Protein AF-A0ABC9YDR6-F1 (afdb_monomer)

Organism: Grus japonensis (NCBI:txid30415)

InterPro domains:
  IPR018808 Muniscin, C-terminal [PF10291] (122-212)
  IPR028565 Mu homology domain [PS51072] (14-223)

Sequence (223 aa):
MFADDAKLGGVADMPEGHAAIQRDLNRLEKWADRNLMKFNKGKCEVPHLGRNNPRHQYMLGATQLESSFAEKALGVLVDTKLNMRQQCALATKKANGILGCIRQSIASRSREVILPLYSALVSSNGIQSTPLNLAIYWKCNAGTTDVRVDYKYNPKSMNVPSILSNVQIVVPVDGGVTNMQSLPPAKWNADQMKAYWKISSISEKSENGGELNSYVLFSCTEK

Secondary structure (DSSP, 8-state):
--SS--------SSHHHHHHHHHHHHHHHHHHHHTT----GGG-EEE--STT------EETTEEPEEESEEEETTEEEETT--THHHHHHHHHHHHHHHHHHHHH-S---HHHHHHHHHHHHSS-GGGG-SEEEEEEEEE-SSEEEEEEEEEE-GGGSSS---EEEEEEEEE--S-EEEEEEESPPEEETTTTEEEEEEEEESTTSTTTTEEEEEEEEEE---

pLDDT: mean 82.72, std 9.14, range [39.56, 96.31]

Solvent-accessible surface area (backbone atoms only — not comparable to full-atom values): 13208 Å² total; per-residue (Å²): 132,73,94,83,76,89,84,86,86,76,70,49,80,46,74,67,32,44,53,48,53,47,51,51,48,51,50,49,51,56,48,31,55,77,69,77,43,79,83,64,62,94,76,45,63,44,69,52,62,49,92,77,52,76,69,78,84,48,56,63,83,95,41,74,46,48,80,36,67,58,48,76,53,98,88,43,57,46,34,25,75,69,53,64,64,63,42,48,52,53,52,50,52,52,45,52,51,52,52,50,49,50,61,73,75,40,90,77,83,49,68,85,60,50,50,60,51,50,52,54,54,62,75,33,73,52,73,60,44,31,56,63,37,77,50,78,46,79,48,80,54,82,46,35,38,39,41,34,47,35,39,34,56,30,55,84,38,39,99,67,68,70,72,47,60,71,44,70,52,75,48,78,55,79,60,61,67,78,47,78,48,47,42,70,80,54,48,77,39,78,95,75,34,30,38,36,39,81,41,70,67,41,31,74,83,35,98,60,54,23,46,48,81,31,45,33,43,33,35,29,51,69,128

Radius of gyration: 26.09 Å; Cα contacts (8 Å, |Δi|>4): 308; chains: 1; bounding box: 61×39×68 Å

Nearest PDB structures (foldseek):
  5aws-assembly2_B  TM=9.665E-01  e=4.110E-12  Homo sapiens
  5awu-assembly1_A  TM=8.577E-01  e=4.020E-13  Homo sapiens
  6a9y-assembly1_A  TM=9.760E-01  e=2.016E-11  Homo sapiens
  5jp2-assembly1_A  TM=7.096E-01  e=3.514E-08  Danio rerio
  5jp2-assembly2_B  TM=7.156E-01  e=4.221E-08  Danio rerio

Structure (mmCIF, N/CA/C/O backbone):
data_AF-A0ABC9YDR6-F1
#
_entry.id   AF-A0ABC9YDR6-F1
#
loop_
_atom_site.group_PDB
_atom_site.id
_atom_site.type_symbol
_atom_site.label_atom_id
_atom_site.label_alt_id
_atom_site.label_comp_id
_atom_site.label_asym_id
_atom_site.label_entity_id
_atom_site.label_seq_id
_atom_site.pdbx_PDB_ins_code
_atom_site.Cartn_x
_atom_site.Cartn_y
_atom_site.Cartn_z
_atom_site.occupancy
_atom_site.B_iso_or_equiv
_atom_site.auth_seq_id
_atom_site.auth_comp_id
_atom_site.auth_asym_id
_atom_site.auth_atom_id
_atom_site.pdbx_PDB_model_num
ATOM 1 N N . MET A 1 1 ? 21.175 9.167 -8.002 1.00 40.59 1 MET A N 1
ATOM 2 C CA . MET A 1 1 ? 20.367 8.044 -8.517 1.00 40.59 1 MET A CA 1
ATOM 3 C C . MET A 1 1 ? 20.271 7.043 -7.383 1.00 40.59 1 MET A C 1
ATOM 5 O O . MET A 1 1 ? 21.312 6.559 -6.957 1.00 40.59 1 MET A O 1
ATOM 9 N N . PHE A 1 2 ? 19.088 6.866 -6.792 1.00 39.56 2 PHE A N 1
ATOM 10 C CA . PHE A 1 2 ? 18.883 5.812 -5.793 1.00 39.56 2 PHE A CA 1
ATOM 11 C C . PHE A 1 2 ? 18.928 4.451 -6.506 1.00 39.56 2 PHE A C 1
ATOM 13 O O . PHE A 1 2 ? 18.664 4.375 -7.705 1.00 39.56 2 PHE A O 1
ATOM 20 N N . ALA A 1 3 ? 19.397 3.420 -5.807 1.00 47.47 3 ALA A N 1
ATOM 21 C CA . ALA A 1 3 ? 19.833 2.154 -6.399 1.00 47.47 3 ALA A CA 1
ATOM 22 C C . ALA A 1 3 ? 18.688 1.209 -6.821 1.00 47.47 3 ALA A C 1
ATOM 24 O O . ALA A 1 3 ? 18.960 0.090 -7.249 1.00 47.47 3 ALA A O 1
ATOM 25 N N . ASP A 1 4 ? 17.433 1.624 -6.676 1.00 58.44 4 ASP A N 1
ATOM 26 C CA . ASP A 1 4 ? 16.251 0.780 -6.830 1.00 58.44 4 ASP A CA 1
ATOM 27 C C . ASP A 1 4 ? 15.592 0.866 -8.217 1.00 58.44 4 ASP A C 1
ATOM 29 O O . ASP A 1 4 ? 15.296 -0.188 -8.774 1.00 58.44 4 ASP A O 1
ATOM 33 N N . ASP A 1 5 ? 15.462 2.052 -8.828 1.00 66.75 5 ASP A N 1
ATOM 34 C CA . ASP A 1 5 ? 14.711 2.213 -10.090 1.00 66.75 5 ASP A CA 1
ATOM 35 C C . ASP A 1 5 ? 15.497 2.969 -11.185 1.00 66.75 5 ASP A C 1
ATOM 37 O O . ASP A 1 5 ? 15.329 4.175 -11.396 1.00 66.75 5 ASP A O 1
ATOM 41 N N . ALA A 1 6 ? 16.348 2.261 -11.937 1.00 77.50 6 ALA A N 1
ATOM 42 C CA . ALA A 1 6 ? 16.981 2.811 -13.141 1.00 77.50 6 ALA A CA 1
ATOM 43 C C . ALA A 1 6 ? 16.022 2.733 -14.341 1.00 77.50 6 ALA A C 1
ATOM 45 O O . ALA A 1 6 ? 15.579 1.647 -14.713 1.00 77.50 6 ALA A O 1
ATOM 46 N N . LYS A 1 7 ? 15.731 3.875 -14.978 1.00 85.06 7 LYS A N 1
ATOM 47 C CA . LYS A 1 7 ? 14.864 3.952 -16.164 1.00 85.06 7 LYS A CA 1
ATOM 48 C C . LYS A 1 7 ? 15.629 4.468 -17.370 1.00 85.06 7 LYS A C 1
ATOM 50 O O . LYS A 1 7 ? 16.306 5.490 -17.288 1.00 85.06 7 LYS A O 1
ATOM 55 N N . LEU A 1 8 ? 15.471 3.776 -18.492 1.00 88.00 8 LEU A N 1
ATOM 56 C CA . LEU A 1 8 ? 15.983 4.167 -19.799 1.00 88.00 8 LEU A CA 1
ATOM 57 C C . LEU A 1 8 ? 14.797 4.260 -20.759 1.00 88.00 8 LEU A C 1
ATOM 59 O O . LEU A 1 8 ? 13.959 3.363 -20.794 1.00 88.00 8 LEU A O 1
ATOM 63 N N . GLY A 1 9 ? 14.722 5.335 -21.534 1.00 88.75 9 GLY A N 1
ATOM 64 C CA . GLY A 1 9 ? 13.640 5.538 -22.488 1.00 88.75 9 GLY A CA 1
ATOM 65 C C . GLY A 1 9 ? 14.075 6.422 -23.645 1.00 88.75 9 GLY A C 1
ATOM 66 O O . GLY A 1 9 ? 15.015 7.203 -23.528 1.00 88.75 9 GLY A O 1
ATOM 67 N N . GLY A 1 10 ? 13.377 6.288 -24.765 1.00 88.75 10 GLY A N 1
ATOM 68 C CA . GLY A 1 10 ? 13.629 7.042 -25.982 1.00 88.75 10 GLY A CA 1
ATOM 69 C C . GLY A 1 10 ? 12.566 6.743 -27.031 1.00 88.75 10 GLY A C 1
ATOM 70 O O . GLY A 1 10 ? 11.744 5.840 -26.864 1.00 88.75 10 GLY A O 1
ATOM 71 N N . VAL A 1 11 ? 12.580 7.515 -28.113 1.00 88.94 11 VAL A N 1
ATOM 72 C CA . VAL A 1 11 ? 11.731 7.256 -29.279 1.00 88.94 11 VAL A CA 1
ATOM 73 C C . VAL A 1 11 ? 12.339 6.091 -30.068 1.00 88.94 11 VAL A C 1
ATOM 75 O O . VAL A 1 11 ? 13.535 6.093 -30.351 1.00 88.94 11 VAL A O 1
ATOM 78 N N . ALA A 1 12 ? 11.524 5.080 -30.373 1.00 86.12 12 ALA A N 1
ATOM 79 C CA . ALA A 1 12 ? 11.946 3.818 -30.990 1.00 86.12 12 ALA A CA 1
ATOM 80 C C . ALA A 1 12 ? 10.999 3.386 -32.120 1.00 86.12 12 ALA A C 1
ATOM 82 O O . ALA A 1 12 ? 10.719 2.203 -32.282 1.00 86.12 12 ALA A O 1
ATOM 83 N N . ASP A 1 13 ? 10.421 4.354 -32.826 1.00 85.69 13 ASP A N 1
ATOM 84 C CA . ASP A 1 13 ? 9.588 4.130 -34.010 1.00 85.69 13 ASP A CA 1
ATOM 85 C C . ASP A 1 13 ? 10.421 3.715 -35.233 1.00 85.69 13 ASP A C 1
ATOM 87 O O . ASP A 1 13 ? 9.942 2.960 -36.076 1.00 85.69 13 ASP A O 1
ATOM 91 N N . MET A 1 14 ? 11.673 4.172 -35.289 1.00 90.00 14 MET A N 1
ATOM 92 C CA . MET A 1 14 ? 12.630 3.898 -36.356 1.00 90.00 14 MET A CA 1
ATOM 93 C C . MET A 1 14 ? 13.783 2.985 -35.887 1.00 90.00 14 MET A C 1
ATOM 95 O O . MET A 1 14 ? 14.142 3.003 -34.698 1.00 90.00 14 MET A O 1
ATOM 99 N N . PRO A 1 15 ? 14.429 2.226 -36.800 1.00 90.19 15 PRO A N 1
ATOM 100 C CA . PRO A 1 15 ? 15.568 1.358 -36.478 1.00 90.19 15 PRO A CA 1
ATOM 101 C C . PRO A 1 15 ? 16.718 2.077 -35.760 1.00 90.19 15 PRO A C 1
ATOM 103 O O . PRO A 1 15 ? 17.370 1.499 -34.889 1.00 90.19 15 PRO A O 1
ATOM 106 N N . GLU A 1 16 ? 16.954 3.349 -36.078 1.00 92.75 16 GLU A N 1
ATOM 107 C CA . GLU A 1 16 ? 17.983 4.178 -35.450 1.00 92.75 16 GLU A CA 1
ATOM 108 C C . GLU A 1 16 ? 17.682 4.420 -33.967 1.00 92.75 16 GLU A C 1
ATOM 110 O O . GLU A 1 16 ? 18.585 4.339 -33.129 1.00 92.75 16 GLU A O 1
ATOM 115 N N . GLY A 1 17 ? 16.412 4.674 -33.636 1.00 91.00 17 GLY A N 1
ATOM 116 C CA . GLY A 1 17 ? 15.939 4.856 -32.264 1.00 91.00 17 GLY A CA 1
ATOM 117 C C . GLY A 1 17 ? 16.050 3.567 -31.452 1.00 91.00 17 GLY A C 1
ATOM 118 O O . GLY A 1 17 ? 16.583 3.569 -30.341 1.00 91.00 17 GLY A O 1
ATOM 119 N N . HIS A 1 18 ? 15.658 2.439 -32.051 1.00 92.94 18 HIS A N 1
ATOM 120 C CA . HIS A 1 18 ? 15.870 1.115 -31.465 1.00 92.94 18 HIS A CA 1
ATOM 121 C C . HIS A 1 18 ? 17.357 0.846 -31.167 1.00 92.94 18 HIS A C 1
ATOM 123 O O . HIS A 1 18 ? 17.718 0.482 -30.043 1.00 92.94 18 HIS A O 1
ATOM 129 N N . ALA A 1 19 ? 18.238 1.090 -32.143 1.00 95.00 19 ALA A N 1
ATOM 130 C CA . ALA A 1 19 ? 19.677 0.902 -31.989 1.00 95.00 19 ALA A CA 1
ATOM 131 C C . ALA A 1 19 ? 20.287 1.841 -30.934 1.00 95.00 19 ALA A C 1
ATOM 133 O O . ALA A 1 19 ? 21.221 1.454 -30.227 1.00 95.00 19 ALA A O 1
ATOM 134 N N . ALA A 1 20 ? 19.774 3.069 -30.806 1.00 95.31 20 ALA A N 1
ATOM 135 C CA . ALA A 1 20 ? 20.201 4.013 -29.778 1.00 95.31 20 ALA A CA 1
ATOM 136 C C . ALA A 1 20 ? 19.866 3.505 -28.368 1.00 95.31 20 ALA A C 1
ATOM 138 O O . ALA A 1 20 ? 20.764 3.431 -27.529 1.00 95.31 20 ALA A O 1
ATOM 139 N N . ILE A 1 21 ? 18.628 3.060 -28.138 1.00 94.44 21 ILE A N 1
ATOM 140 C CA . ILE A 1 21 ? 18.201 2.525 -26.836 1.00 94.44 21 ILE A CA 1
ATOM 141 C C . ILE A 1 21 ? 18.993 1.264 -26.478 1.00 94.44 21 ILE A C 1
ATOM 143 O O . ILE A 1 21 ? 19.484 1.149 -25.357 1.00 94.44 21 ILE A O 1
ATOM 147 N N . GLN A 1 22 ? 19.200 0.344 -27.426 1.00 96.31 22 GLN A N 1
ATOM 148 C CA . GLN A 1 22 ? 20.015 -0.849 -27.178 1.00 96.31 22 GLN A CA 1
ATOM 149 C C . GLN A 1 22 ? 21.472 -0.489 -26.838 1.00 96.31 22 GLN A C 1
ATOM 151 O O . GLN A 1 22 ? 22.087 -1.101 -25.962 1.00 96.31 22 GLN A O 1
ATOM 156 N N . ARG A 1 23 ? 22.043 0.528 -27.498 1.00 96.19 23 ARG A N 1
ATOM 157 C CA . ARG A 1 23 ? 23.397 1.017 -27.199 1.00 96.19 23 ARG A CA 1
ATOM 158 C C . ARG A 1 23 ? 23.491 1.592 -25.789 1.00 96.19 23 ARG A C 1
ATOM 160 O O . ARG A 1 23 ? 24.481 1.334 -25.104 1.00 96.19 23 ARG A O 1
ATOM 167 N N . ASP A 1 24 ? 22.490 2.349 -25.359 1.00 95.31 24 ASP A N 1
ATOM 168 C CA . ASP A 1 24 ? 22.461 2.930 -24.020 1.00 95.31 24 ASP A CA 1
ATOM 169 C C . ASP A 1 24 ? 22.222 1.868 -22.940 1.00 95.31 24 ASP A C 1
ATOM 171 O O . ASP A 1 24 ? 22.887 1.903 -21.906 1.00 95.31 24 ASP A O 1
ATOM 175 N N . LEU A 1 25 ? 21.407 0.847 -23.219 1.00 94.19 25 LEU A N 1
ATOM 176 C CA . LEU A 1 25 ? 21.247 -0.321 -22.349 1.00 94.19 25 LEU A CA 1
ATOM 177 C C . LEU A 1 25 ? 22.580 -1.069 -22.160 1.00 94.19 25 LEU A C 1
ATOM 179 O O . LEU A 1 25 ? 22.979 -1.364 -21.034 1.00 94.19 25 LEU A O 1
ATOM 183 N N . ASN A 1 26 ? 23.332 -1.275 -23.246 1.00 95.12 26 ASN A N 1
ATOM 184 C CA . ASN A 1 26 ? 24.662 -1.894 -23.198 1.00 95.12 26 ASN A CA 1
ATOM 185 C C . ASN A 1 26 ? 25.678 -1.048 -22.410 1.00 95.12 26 ASN A C 1
ATOM 187 O O . ASN A 1 26 ? 26.564 -1.579 -21.738 1.00 95.12 26 ASN A O 1
ATOM 191 N N . ARG A 1 27 ? 25.595 0.286 -22.508 1.00 94.69 27 ARG A N 1
ATOM 192 C CA . ARG A 1 27 ? 26.437 1.199 -21.718 1.00 94.69 27 ARG A CA 1
ATOM 193 C C . ARG A 1 27 ? 26.088 1.123 -20.238 1.00 94.69 27 ARG A C 1
ATOM 195 O O . ARG A 1 27 ? 26.999 1.136 -19.414 1.00 94.69 27 ARG A O 1
ATOM 202 N N . LEU A 1 28 ? 24.801 1.028 -19.922 1.00 91.88 28 LEU A N 1
ATOM 203 C CA . LEU A 1 28 ? 24.304 0.930 -18.559 1.00 91.88 28 LEU A CA 1
ATOM 204 C C . LEU A 1 28 ? 24.742 -0.381 -17.889 1.00 91.88 28 LEU A C 1
ATOM 206 O O . LEU A 1 28 ? 25.194 -0.351 -16.748 1.00 91.88 28 LEU A O 1
ATOM 210 N N . GLU A 1 29 ? 24.702 -1.507 -18.607 1.00 91.56 29 GLU A N 1
ATOM 211 C CA . GLU A 1 29 ? 25.238 -2.786 -18.118 1.00 91.56 29 GLU A CA 1
ATOM 212 C C . GLU A 1 29 ? 26.738 -2.689 -17.814 1.00 91.56 29 GLU A C 1
ATOM 214 O O . GLU A 1 29 ? 27.167 -2.971 -16.698 1.00 91.56 29 GLU A O 1
ATOM 219 N N . LYS A 1 30 ? 27.529 -2.161 -18.760 1.00 93.38 30 LYS A N 1
ATOM 220 C CA . LYS A 1 30 ? 28.971 -1.941 -18.555 1.00 93.38 30 LYS A CA 1
ATOM 221 C C . LYS A 1 30 ? 29.264 -1.005 -17.387 1.00 93.38 30 LYS A C 1
ATOM 223 O O . LYS A 1 30 ? 30.283 -1.162 -16.719 1.00 93.38 30 LYS A O 1
ATOM 228 N N . TRP A 1 31 ? 28.433 0.014 -17.179 1.00 92.19 31 TRP A N 1
ATOM 229 C CA . TRP A 1 31 ? 28.564 0.909 -16.036 1.00 92.19 31 TRP A CA 1
ATOM 230 C C . TRP A 1 31 ? 28.294 0.161 -14.729 1.00 92.19 31 TRP A C 1
ATOM 232 O O . TRP A 1 31 ? 29.093 0.290 -13.805 1.00 92.19 31 TRP A O 1
ATOM 242 N N . ALA A 1 32 ? 27.240 -0.656 -14.660 1.00 90.50 32 ALA A N 1
ATOM 243 C CA . ALA A 1 32 ? 26.944 -1.460 -13.477 1.00 90.50 32 ALA A CA 1
ATOM 244 C C . ALA A 1 32 ? 28.108 -2.406 -13.140 1.00 90.50 32 ALA A C 1
ATOM 246 O O . ALA A 1 32 ? 28.581 -2.389 -12.004 1.00 90.50 32 ALA A O 1
ATOM 247 N N . ASP A 1 33 ? 28.652 -3.110 -14.138 1.00 90.25 33 ASP A N 1
ATOM 248 C CA . ASP A 1 33 ? 29.801 -4.006 -13.962 1.00 90.25 33 ASP A CA 1
ATOM 249 C C . ASP A 1 33 ? 31.025 -3.274 -13.384 1.00 90.25 33 ASP A C 1
ATOM 251 O O . ASP A 1 33 ? 31.646 -3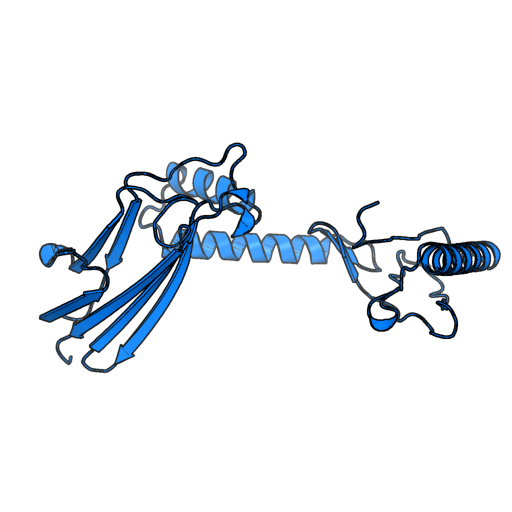.743 -12.429 1.00 90.25 33 ASP A O 1
ATOM 255 N N . ARG A 1 34 ? 31.355 -2.083 -13.912 1.00 93.50 34 ARG A N 1
ATOM 256 C CA . ARG A 1 34 ? 32.474 -1.256 -13.411 1.00 93.50 34 ARG A CA 1
ATOM 257 C C . ARG A 1 34 ? 32.274 -0.775 -11.978 1.00 93.50 34 ARG A C 1
ATOM 259 O O . ARG A 1 34 ? 33.256 -0.555 -11.279 1.00 93.50 34 ARG A O 1
ATOM 266 N N . ASN A 1 35 ? 31.026 -0.587 -11.559 1.00 90.06 35 ASN A N 1
ATOM 267 C CA . ASN A 1 35 ? 30.674 -0.150 -10.209 1.00 90.06 35 ASN A CA 1
ATOM 268 C C . ASN A 1 35 ? 30.376 -1.330 -9.272 1.00 90.06 35 ASN A C 1
ATOM 270 O O . ASN A 1 35 ? 29.840 -1.120 -8.187 1.00 90.06 35 ASN A O 1
ATOM 274 N N . LEU A 1 36 ? 30.712 -2.565 -9.675 1.00 89.25 36 LEU A N 1
ATOM 275 C CA . LEU A 1 36 ? 30.459 -3.791 -8.909 1.00 89.25 36 LEU A CA 1
ATOM 276 C C . LEU A 1 36 ? 28.971 -3.983 -8.552 1.00 89.25 36 LEU A C 1
ATOM 278 O O . LEU A 1 36 ? 28.629 -4.627 -7.560 1.00 89.25 36 LEU A O 1
ATOM 282 N N . MET A 1 37 ? 28.078 -3.437 -9.379 1.00 88.25 37 MET A N 1
ATOM 283 C CA . MET A 1 37 ? 26.630 -3.592 -9.285 1.00 88.25 37 MET A CA 1
ATOM 284 C C . MET A 1 37 ? 26.141 -4.648 -10.278 1.00 88.25 37 MET A C 1
ATOM 286 O O . MET A 1 37 ? 26.756 -4.880 -11.315 1.00 88.25 37 MET A O 1
ATOM 290 N N . LYS A 1 38 ? 24.997 -5.275 -9.989 1.00 86.88 38 LYS A N 1
ATOM 291 C CA . LYS A 1 38 ? 24.357 -6.240 -10.893 1.00 86.88 38 LYS A CA 1
ATOM 292 C C . LYS A 1 38 ? 22.877 -5.937 -11.051 1.00 86.88 38 LYS A C 1
ATOM 294 O O . LYS A 1 38 ? 22.167 -5.769 -10.063 1.00 86.88 38 LYS A O 1
ATOM 299 N N . PHE A 1 39 ? 22.409 -5.937 -12.295 1.00 85.56 39 PHE A N 1
ATOM 300 C CA . PHE A 1 39 ? 20.982 -5.889 -12.586 1.00 85.56 39 PHE A CA 1
ATOM 301 C C . PHE A 1 39 ? 20.300 -7.196 -12.192 1.00 85.56 39 PHE A C 1
ATOM 303 O O . PHE A 1 39 ? 20.790 -8.288 -12.493 1.00 85.56 39 PHE A O 1
ATOM 310 N N . ASN A 1 40 ? 19.117 -7.088 -11.590 1.00 88.19 40 ASN A N 1
ATOM 311 C CA . ASN A 1 40 ? 18.203 -8.215 -11.485 1.00 88.19 40 ASN A CA 1
ATOM 312 C C . ASN A 1 40 ? 17.467 -8.376 -12.820 1.00 88.19 40 ASN A C 1
ATOM 314 O O . ASN A 1 40 ? 16.351 -7.890 -12.979 1.00 88.19 40 ASN A O 1
ATOM 318 N N . LYS A 1 41 ? 18.120 -9.031 -13.786 1.00 88.31 41 LYS A N 1
ATOM 319 C CA . LYS A 1 41 ? 17.647 -9.114 -15.178 1.00 88.31 41 LYS A CA 1
ATOM 320 C C . LYS A 1 41 ? 16.225 -9.673 -15.308 1.00 88.31 41 LYS A C 1
ATOM 322 O O . LYS A 1 41 ? 15.487 -9.217 -16.164 1.00 88.31 41 LYS A O 1
ATOM 327 N N . GLY A 1 42 ? 15.818 -10.589 -14.422 1.00 86.81 42 GLY A N 1
ATOM 328 C CA . GLY A 1 42 ? 14.460 -11.153 -14.407 1.00 86.81 42 GLY A CA 1
ATOM 329 C C . GLY A 1 42 ? 13.369 -10.201 -13.901 1.00 86.81 42 GLY A C 1
ATOM 330 O O . GLY A 1 42 ? 12.195 -10.524 -14.006 1.00 86.81 42 GLY A O 1
ATOM 331 N N . LYS A 1 43 ? 13.742 -9.045 -13.339 1.00 86.44 43 LYS A N 1
ATOM 332 C CA . LYS A 1 43 ? 12.823 -7.960 -12.958 1.00 86.44 43 LYS A CA 1
ATOM 333 C C . LYS A 1 43 ? 12.912 -6.752 -13.894 1.00 86.44 43 LYS A C 1
ATOM 335 O O . LYS A 1 43 ? 12.201 -5.774 -13.687 1.00 86.44 43 LYS A O 1
ATOM 340 N N . CYS A 1 44 ? 13.818 -6.781 -14.871 1.00 88.69 44 CYS A N 1
ATOM 341 C CA . CYS A 1 44 ? 13.947 -5.728 -15.865 1.00 88.69 44 CYS A CA 1
ATOM 342 C C . CYS A 1 44 ? 12.930 -5.987 -16.980 1.00 88.69 44 CYS A C 1
ATOM 344 O O . CYS A 1 44 ? 13.022 -6.986 -17.688 1.00 88.69 44 CYS A O 1
ATOM 346 N N . GLU A 1 45 ? 11.975 -5.078 -17.137 1.00 90.75 45 GLU A N 1
ATOM 347 C CA . GLU A 1 45 ? 10.900 -5.193 -18.121 1.00 90.75 45 GLU A CA 1
ATOM 348 C C . GLU A 1 45 ? 10.905 -3.998 -19.081 1.00 90.75 45 GLU A C 1
ATOM 350 O O . GLU A 1 45 ? 11.387 -2.914 -18.747 1.00 90.75 45 GLU A O 1
ATOM 355 N N . VAL A 1 46 ? 10.339 -4.189 -20.274 1.00 91.50 46 VAL A N 1
ATOM 356 C CA . VAL A 1 46 ? 10.203 -3.152 -21.303 1.00 91.50 46 VAL A CA 1
ATOM 357 C C . VAL A 1 46 ? 8.731 -2.759 -21.459 1.00 91.50 46 VAL A C 1
ATOM 359 O O . VAL A 1 46 ? 7.949 -3.500 -22.064 1.00 91.50 46 VAL A O 1
ATOM 362 N N . PRO A 1 47 ? 8.318 -1.584 -20.955 1.00 89.00 47 PRO A N 1
ATOM 363 C CA . PRO A 1 47 ? 6.999 -1.037 -21.238 1.00 89.00 47 PRO A CA 1
ATOM 364 C C . PRO A 1 47 ? 6.978 -0.356 -22.615 1.00 89.00 47 PRO A C 1
ATOM 366 O O . PRO A 1 47 ? 7.621 0.668 -22.849 1.00 89.00 47 PRO A O 1
ATOM 369 N N . HIS A 1 48 ? 6.195 -0.903 -23.547 1.00 89.38 48 HIS A N 1
ATOM 370 C CA . HIS A 1 48 ? 6.018 -0.328 -24.886 1.00 89.38 48 HIS A CA 1
ATOM 371 C C . HIS A 1 48 ? 4.927 0.740 -24.895 1.00 89.38 48 HIS A C 1
ATOM 373 O O . HIS A 1 48 ? 3.744 0.449 -25.077 1.00 89.38 48 HIS A O 1
ATOM 379 N N . LEU A 1 49 ? 5.324 1.991 -24.695 1.00 86.31 49 LEU A N 1
ATOM 380 C CA . LEU A 1 49 ? 4.392 3.110 -24.621 1.00 86.31 49 LEU A CA 1
ATOM 381 C C . LEU A 1 49 ? 4.041 3.648 -26.017 1.00 86.31 49 LEU A C 1
ATOM 383 O O . LEU A 1 49 ? 4.913 3.792 -26.878 1.00 86.31 49 LEU A O 1
ATOM 387 N N . GLY A 1 50 ? 2.763 3.980 -26.223 1.00 81.44 50 GLY A N 1
ATOM 388 C CA . GLY A 1 50 ? 2.265 4.642 -27.431 1.00 81.44 50 GLY A CA 1
ATOM 389 C C . GLY A 1 50 ? 1.548 3.709 -28.414 1.00 81.44 50 GLY A C 1
ATOM 390 O O . GLY A 1 50 ? 1.757 2.500 -28.442 1.00 81.44 50 GLY A O 1
ATOM 391 N N . ARG A 1 51 ? 0.663 4.284 -29.241 1.00 76.12 51 ARG A N 1
ATOM 392 C CA . ARG A 1 51 ? -0.236 3.516 -30.127 1.00 76.12 51 ARG A CA 1
ATOM 393 C C . ARG A 1 51 ? 0.467 2.823 -31.297 1.00 76.12 51 ARG A C 1
ATOM 395 O O . ARG A 1 51 ? 0.021 1.756 -31.696 1.00 76.12 51 ARG A O 1
ATOM 402 N N . ASN A 1 52 ? 1.554 3.401 -31.805 1.00 76.62 52 ASN A N 1
ATOM 403 C CA . ASN A 1 52 ? 2.278 2.912 -32.986 1.00 76.62 52 ASN A CA 1
ATOM 404 C C . ASN A 1 52 ? 3.640 2.309 -32.612 1.00 76.62 52 ASN A C 1
ATOM 406 O O . ASN A 1 52 ? 4.592 2.402 -33.377 1.00 76.62 52 ASN A O 1
ATOM 410 N N . ASN A 1 53 ? 3.761 1.749 -31.406 1.00 83.25 53 ASN A N 1
ATOM 411 C CA . ASN A 1 53 ? 5.021 1.180 -30.949 1.00 83.25 53 ASN A CA 1
ATOM 412 C C . ASN A 1 53 ? 5.288 -0.158 -31.675 1.00 83.25 53 ASN A C 1
ATOM 414 O O . ASN A 1 53 ? 4.474 -1.074 -31.530 1.00 83.25 53 ASN A O 1
ATOM 418 N N . PRO A 1 54 ? 6.409 -0.307 -32.408 1.00 86.75 54 PRO A N 1
ATOM 419 C CA . PRO A 1 54 ? 6.749 -1.538 -33.132 1.00 86.75 54 PRO A CA 1
ATOM 420 C C . PRO A 1 54 ? 7.127 -2.714 -32.215 1.00 86.75 54 PRO A C 1
ATOM 422 O O . PRO A 1 54 ? 7.334 -3.822 -32.699 1.00 86.75 54 PRO A O 1
ATOM 425 N N . ARG A 1 55 ? 7.191 -2.497 -30.892 1.00 89.75 55 ARG A N 1
ATOM 426 C CA . ARG A 1 55 ? 7.500 -3.508 -29.867 1.00 89.75 55 ARG A CA 1
ATOM 427 C C . ARG A 1 55 ? 8.833 -4.218 -30.094 1.00 89.75 55 ARG A C 1
ATOM 429 O O . ARG A 1 55 ? 8.926 -5.440 -30.020 1.00 89.75 55 ARG A O 1
ATOM 436 N N . HIS A 1 56 ? 9.873 -3.432 -30.369 1.00 91.31 56 HIS A N 1
ATOM 437 C CA . HIS A 1 56 ? 11.229 -3.953 -30.510 1.00 91.31 56 HIS A CA 1
ATOM 438 C C . HIS A 1 56 ? 11.694 -4.701 -29.256 1.00 91.31 56 HIS A C 1
ATOM 440 O O . HIS A 1 56 ? 11.447 -4.263 -28.135 1.00 91.31 56 HIS A O 1
ATOM 446 N N . GLN A 1 57 ? 12.410 -5.803 -29.455 1.00 93.69 57 GLN A N 1
ATOM 447 C CA . GLN A 1 57 ? 13.002 -6.583 -28.372 1.00 93.69 57 GLN A CA 1
ATOM 448 C C . GLN A 1 57 ? 14.347 -5.988 -27.963 1.00 93.69 57 GLN A C 1
ATOM 450 O O . GLN A 1 57 ? 15.097 -5.518 -28.814 1.00 93.69 57 GLN A O 1
ATOM 455 N N . TYR A 1 58 ? 14.663 -6.040 -26.671 1.00 94.38 58 TYR A N 1
ATOM 456 C CA . TYR A 1 58 ? 15.922 -5.533 -26.131 1.00 94.38 58 TYR A CA 1
ATOM 457 C C . TYR A 1 58 ? 16.649 -6.617 -25.344 1.00 94.38 58 TYR A C 1
ATOM 459 O O . TYR A 1 58 ? 16.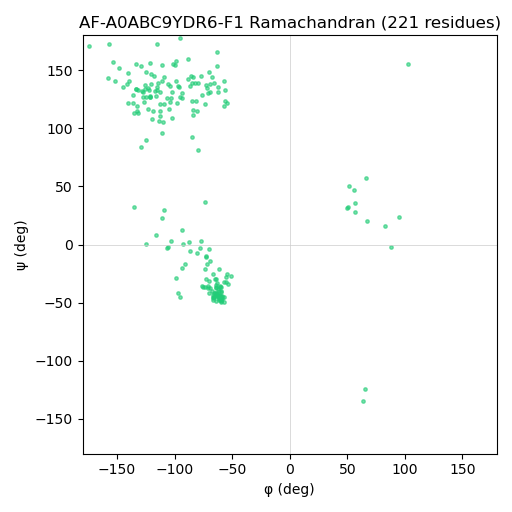023 -7.475 -24.719 1.00 94.38 58 TYR A O 1
ATOM 467 N N . MET A 1 59 ? 17.978 -6.556 -25.359 1.00 94.94 59 MET A N 1
ATOM 468 C CA . MET A 1 59 ? 18.844 -7.485 -24.637 1.00 94.94 59 MET A CA 1
ATOM 469 C C . MET A 1 59 ? 19.644 -6.771 -23.554 1.00 94.94 59 MET A C 1
ATOM 471 O O . MET A 1 59 ? 20.237 -5.724 -23.799 1.00 94.94 59 MET A O 1
ATOM 475 N N . LEU A 1 60 ? 19.713 -7.371 -22.371 1.00 93.12 60 LEU A N 1
ATOM 476 C CA . LEU A 1 60 ? 20.615 -6.984 -21.294 1.00 93.12 60 LEU A CA 1
ATOM 477 C C . LEU A 1 60 ? 21.665 -8.090 -21.120 1.00 93.12 60 LEU A C 1
ATOM 479 O O . LEU A 1 60 ? 21.433 -9.123 -20.476 1.00 93.12 60 LEU A O 1
ATOM 483 N N . GLY A 1 61 ? 22.820 -7.909 -21.752 1.00 89.81 61 GLY A N 1
ATOM 484 C CA . GLY A 1 61 ? 23.835 -8.944 -21.919 1.00 89.81 61 GLY A CA 1
ATOM 485 C C . GLY A 1 61 ? 23.301 -10.074 -22.795 1.00 89.81 61 GLY A C 1
ATOM 486 O O . GLY A 1 61 ? 22.839 -9.832 -23.902 1.00 89.81 61 GLY A O 1
ATOM 487 N N . ALA A 1 62 ? 23.322 -11.309 -22.293 1.00 90.69 62 ALA A N 1
ATOM 488 C CA . ALA A 1 62 ? 22.753 -12.471 -22.984 1.00 90.69 62 ALA A CA 1
ATOM 489 C C . ALA A 1 62 ? 21.251 -12.697 -22.703 1.00 90.69 62 ALA A C 1
ATOM 491 O O . ALA A 1 62 ? 20.684 -13.682 -23.166 1.00 90.69 62 ALA A O 1
ATOM 492 N N . THR A 1 63 ? 20.607 -11.829 -21.917 1.00 93.88 63 THR A N 1
ATOM 493 C CA . THR A 1 63 ? 19.214 -12.007 -21.482 1.00 93.88 63 THR A CA 1
ATOM 494 C C . THR A 1 63 ? 18.296 -11.081 -22.266 1.00 93.88 63 THR A C 1
ATOM 496 O O . THR A 1 63 ? 18.477 -9.866 -22.229 1.00 93.88 63 THR A O 1
ATOM 499 N N . GLN A 1 64 ? 17.298 -11.635 -22.950 1.00 95.31 64 GLN A N 1
ATOM 500 C CA . GLN A 1 64 ? 16.226 -10.846 -23.551 1.00 95.31 64 GLN A CA 1
ATOM 501 C C . GLN A 1 64 ? 15.297 -10.306 -22.454 1.00 95.31 64 GLN A C 1
ATOM 503 O O . GLN A 1 64 ? 14.944 -11.038 -21.533 1.00 95.31 64 GLN A O 1
ATOM 508 N N . LEU A 1 65 ? 14.931 -9.027 -22.539 1.00 94.19 65 LEU A N 1
ATOM 509 C CA . LEU A 1 65 ? 14.006 -8.401 -21.596 1.00 94.19 65 LEU A CA 1
ATOM 510 C C . LEU A 1 65 ? 12.553 -8.693 -21.981 1.00 94.19 65 LEU A C 1
ATOM 512 O O . LEU A 1 65 ? 12.186 -8.620 -23.156 1.00 94.19 65 LEU A O 1
ATOM 516 N N . GLU A 1 66 ? 11.729 -8.975 -20.975 1.00 93.19 66 GLU A N 1
ATOM 517 C CA . GLU A 1 66 ? 10.304 -9.241 -21.157 1.00 93.19 66 GLU A CA 1
ATOM 518 C C . GLU A 1 66 ? 9.513 -7.952 -21.385 1.00 93.19 66 GLU A C 1
ATOM 520 O O . GLU A 1 66 ? 9.806 -6.899 -20.812 1.00 93.19 66 GLU A O 1
ATOM 525 N N . SER A 1 67 ? 8.478 -8.033 -22.221 1.00 90.44 67 SER A N 1
ATOM 526 C CA . SER A 1 67 ? 7.572 -6.908 -22.449 1.00 90.44 67 SER A CA 1
ATOM 527 C C . SER A 1 67 ? 6.556 -6.783 -21.317 1.00 90.44 67 SER A C 1
ATOM 529 O O . SER A 1 67 ? 5.963 -7.782 -20.910 1.00 90.44 67 SER A O 1
ATOM 531 N N . SER A 1 68 ? 6.268 -5.555 -20.892 1.00 87.75 68 SER A N 1
ATOM 532 C CA . SER A 1 68 ? 5.252 -5.266 -19.878 1.00 87.75 68 SER A CA 1
ATOM 533 C C . SER A 1 68 ? 4.121 -4.408 -20.432 1.00 87.75 68 SER A C 1
ATOM 535 O O . SER A 1 68 ? 4.321 -3.532 -21.279 1.00 87.75 68 SER A O 1
ATOM 537 N N . PHE A 1 69 ? 2.902 -4.663 -19.952 1.00 82.12 69 PHE A N 1
ATOM 538 C CA . PHE A 1 69 ? 1.700 -3.956 -20.404 1.00 82.12 69 PHE A CA 1
ATOM 539 C C . PHE A 1 69 ? 1.372 -2.712 -19.577 1.00 82.12 69 PHE A C 1
ATOM 541 O O . PHE A 1 69 ? 0.583 -1.874 -20.033 1.00 82.12 69 PHE A O 1
ATOM 548 N N . ALA A 1 70 ? 1.958 -2.591 -18.386 1.00 81.31 70 ALA A N 1
ATOM 549 C CA . ALA A 1 70 ? 1.821 -1.425 -17.537 1.00 81.31 70 ALA A CA 1
ATOM 550 C C . ALA A 1 70 ? 2.986 -1.326 -16.550 1.00 81.31 70 ALA A C 1
ATOM 552 O O . ALA A 1 70 ? 3.418 -2.326 -15.990 1.00 81.31 70 ALA A O 1
ATOM 553 N N . GLU A 1 71 ? 3.431 -0.107 -16.281 1.00 82.56 71 GLU A N 1
ATOM 554 C CA . GLU A 1 71 ? 4.459 0.184 -15.290 1.00 82.56 71 GLU A CA 1
ATOM 555 C C . GLU A 1 71 ? 3.849 1.016 -14.163 1.00 82.56 71 GLU A C 1
ATOM 557 O O . GLU A 1 71 ? 3.146 1.996 -14.412 1.00 82.56 71 GLU A O 1
ATOM 562 N N . LYS A 1 72 ? 4.111 0.646 -12.906 1.00 80.00 72 LYS A N 1
ATOM 563 C CA . LYS A 1 72 ? 3.711 1.453 -11.752 1.00 80.00 72 LYS A CA 1
ATOM 564 C C . LYS A 1 72 ? 4.925 2.159 -11.169 1.00 80.00 72 LYS A C 1
ATOM 566 O O . LYS A 1 72 ? 5.796 1.511 -10.604 1.00 80.00 72 LYS A O 1
ATOM 571 N N . ALA A 1 73 ? 4.928 3.486 -11.212 1.00 73.19 73 ALA A N 1
ATOM 572 C CA . ALA A 1 73 ? 6.002 4.312 -10.675 1.00 73.19 73 ALA A CA 1
ATOM 573 C C . ALA A 1 73 ? 5.441 5.371 -9.727 1.00 73.19 73 ALA A C 1
ATOM 575 O O . ALA A 1 73 ? 4.513 6.090 -10.087 1.00 73.19 73 ALA A O 1
ATOM 576 N N . LEU A 1 74 ? 5.974 5.452 -8.501 1.00 70.38 74 LEU A N 1
ATOM 577 C CA . LEU A 1 74 ? 5.546 6.426 -7.480 1.00 70.38 74 LEU A CA 1
ATOM 578 C C . LEU A 1 74 ? 4.015 6.471 -7.255 1.00 70.38 74 LEU A C 1
ATOM 580 O O . LEU A 1 74 ? 3.441 7.510 -6.949 1.00 70.38 74 LEU A O 1
ATOM 584 N N . GLY A 1 75 ? 3.331 5.333 -7.425 1.00 73.81 75 GLY A N 1
ATOM 585 C CA . GLY A 1 75 ? 1.873 5.231 -7.277 1.00 73.81 75 GLY A CA 1
ATOM 586 C C . GLY A 1 75 ? 1.055 5.536 -8.539 1.00 73.81 75 GLY A C 1
ATOM 587 O O . GLY A 1 75 ? -0.166 5.366 -8.515 1.00 73.81 75 GLY A O 1
ATOM 588 N N . VAL A 1 76 ? 1.701 5.913 -9.642 1.00 78.38 76 VAL A N 1
ATOM 589 C CA . VAL A 1 76 ? 1.070 6.141 -10.946 1.00 78.38 76 VAL A CA 1
ATOM 590 C C . VAL A 1 76 ? 1.237 4.907 -11.820 1.00 78.38 76 VAL A C 1
ATOM 592 O O . VAL A 1 76 ? 2.359 4.480 -12.075 1.00 78.38 76 VAL A O 1
ATOM 595 N N . LEU A 1 77 ? 0.123 4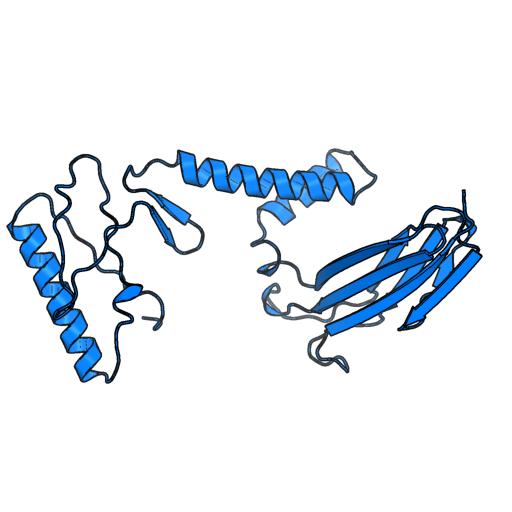.329 -12.266 1.00 81.88 77 LEU A N 1
ATOM 596 C CA . LEU A 1 77 ? 0.111 3.293 -13.290 1.00 81.88 77 LEU A CA 1
ATOM 597 C C . LEU A 1 77 ? 0.126 3.943 -14.677 1.00 81.88 77 LEU A C 1
ATOM 599 O O . LEU A 1 77 ? -0.765 4.726 -15.008 1.00 81.88 77 LEU A O 1
ATOM 603 N N . VAL A 1 78 ? 1.112 3.580 -15.487 1.00 82.44 78 VAL A N 1
ATOM 604 C CA . VAL A 1 78 ? 1.239 3.971 -16.889 1.00 82.44 78 VAL A CA 1
ATOM 605 C C . VAL A 1 78 ? 1.053 2.720 -17.733 1.00 82.44 78 VAL A C 1
ATOM 607 O O . VAL A 1 78 ? 1.890 1.823 -17.704 1.00 82.44 78 VAL A O 1
ATOM 610 N N . ASP A 1 79 ? -0.061 2.633 -18.460 1.00 82.44 79 ASP A N 1
ATOM 611 C CA . ASP A 1 79 ? -0.310 1.519 -19.374 1.00 82.44 79 ASP A CA 1
ATOM 612 C C . ASP A 1 79 ? 0.257 1.787 -20.777 1.00 82.44 79 ASP A C 1
ATOM 614 O O . ASP A 1 79 ? 0.480 2.929 -21.182 1.00 82.44 79 ASP A O 1
ATOM 618 N N . THR A 1 80 ? 0.474 0.720 -21.549 1.00 80.12 80 THR A N 1
ATOM 619 C CA . THR A 1 80 ? 0.959 0.791 -22.948 1.00 80.12 80 THR A CA 1
ATOM 620 C C . THR A 1 80 ? 0.105 1.688 -23.853 1.00 80.12 80 THR A C 1
ATOM 622 O O . THR A 1 80 ? 0.589 2.240 -24.842 1.00 80.12 80 THR A O 1
ATOM 625 N N . LYS A 1 81 ? -1.175 1.875 -23.512 1.00 77.31 81 LYS A N 1
ATOM 626 C CA . LYS A 1 81 ? -2.129 2.703 -24.259 1.00 77.31 81 LYS A CA 1
ATOM 627 C C . LYS A 1 81 ? -2.086 4.178 -23.845 1.00 77.31 81 LYS A C 1
ATOM 629 O O . LYS A 1 81 ? -2.783 4.976 -24.477 1.00 77.31 81 LYS A O 1
ATOM 634 N N . LEU A 1 82 ? -1.312 4.522 -22.813 1.00 76.31 82 LEU A N 1
ATOM 635 C CA . LEU A 1 82 ? -1.226 5.844 -22.192 1.00 76.31 82 LEU A CA 1
ATOM 636 C C . LEU A 1 82 ? -2.603 6.420 -21.831 1.00 76.31 82 LEU A C 1
ATOM 638 O O . LEU A 1 82 ? -2.825 7.627 -21.913 1.00 76.31 82 LEU A O 1
ATOM 642 N N . ASN A 1 83 ? -3.561 5.558 -21.473 1.00 76.06 83 ASN A N 1
ATOM 643 C CA . ASN A 1 83 ? -4.887 6.018 -21.079 1.00 76.06 83 ASN A CA 1
ATOM 644 C C . ASN A 1 83 ? -5.002 6.065 -19.552 1.00 76.06 83 ASN A C 1
ATOM 646 O O . ASN A 1 83 ? -4.558 5.170 -18.840 1.00 76.06 83 ASN A O 1
ATOM 650 N N . MET A 1 84 ? -5.668 7.097 -19.037 1.00 78.38 84 MET A N 1
ATOM 651 C CA . MET A 1 84 ? -5.835 7.272 -17.592 1.00 78.38 84 MET A CA 1
ATOM 652 C C . MET A 1 84 ? -6.912 6.362 -16.989 1.00 78.38 84 MET A C 1
ATOM 654 O O . MET A 1 84 ? -7.099 6.382 -15.777 1.00 78.38 84 MET A O 1
ATOM 658 N N . ARG A 1 85 ? -7.642 5.555 -17.780 1.00 84.25 85 ARG A N 1
ATOM 659 C CA . ARG A 1 85 ? -8.822 4.828 -17.275 1.00 84.25 85 ARG A CA 1
ATOM 660 C C . ARG A 1 85 ? -8.452 3.831 -16.188 1.00 84.25 85 ARG A C 1
ATOM 662 O O . ARG A 1 85 ? -9.157 3.760 -15.187 1.00 84.25 85 ARG A O 1
ATOM 669 N N . GLN A 1 86 ? -7.362 3.083 -16.364 1.00 81.31 86 GLN A N 1
ATOM 670 C CA . GLN A 1 86 ? -6.921 2.112 -15.360 1.00 81.31 86 GLN A CA 1
ATOM 671 C C . GLN A 1 86 ? -6.461 2.803 -14.074 1.00 81.31 86 GLN A C 1
ATOM 673 O O . GLN A 1 86 ? -6.893 2.419 -12.988 1.00 81.31 86 GLN A O 1
ATOM 678 N N . GLN A 1 87 ? -5.658 3.866 -14.187 1.00 82.06 87 GLN A N 1
ATOM 679 C CA . GLN A 1 87 ? -5.222 4.651 -13.031 1.00 82.06 87 GLN A CA 1
ATOM 680 C C . GLN A 1 87 ? -6.413 5.281 -12.293 1.00 82.06 87 GLN A C 1
ATOM 682 O O . GLN A 1 87 ? -6.492 5.197 -11.068 1.00 82.06 87 GLN A O 1
ATOM 687 N N . CYS A 1 88 ? -7.375 5.851 -13.024 1.00 86.38 88 CYS A N 1
ATOM 688 C CA . CYS A 1 88 ? -8.617 6.367 -12.456 1.00 86.38 88 CYS A CA 1
ATOM 689 C C . CYS A 1 88 ? -9.413 5.260 -11.763 1.00 86.38 88 CYS A C 1
ATOM 691 O O . CYS A 1 88 ? -9.814 5.443 -10.622 1.00 86.38 88 CYS A O 1
ATOM 693 N N . ALA A 1 89 ? -9.588 4.095 -12.392 1.00 86.50 89 ALA A N 1
ATOM 694 C CA . ALA A 1 89 ? -10.302 2.971 -11.789 1.00 86.50 89 ALA A CA 1
ATOM 695 C C . ALA A 1 89 ? -9.643 2.504 -10.480 1.00 86.50 89 ALA A C 1
ATOM 697 O O . ALA A 1 89 ? -10.340 2.240 -9.500 1.00 86.50 89 ALA A O 1
ATOM 698 N N . LEU A 1 90 ? -8.308 2.453 -10.427 1.00 84.06 90 LEU A N 1
ATOM 699 C CA . LEU A 1 90 ? -7.562 2.127 -9.209 1.00 84.06 90 LEU A CA 1
ATOM 700 C C . LEU A 1 90 ? -7.727 3.198 -8.124 1.00 84.06 90 LEU A C 1
ATOM 702 O O . LEU A 1 90 ? -7.985 2.857 -6.967 1.00 84.06 90 LEU A O 1
ATOM 706 N N . ALA A 1 91 ? -7.627 4.478 -8.489 1.00 85.25 91 ALA A N 1
ATOM 707 C CA . ALA A 1 91 ? -7.839 5.590 -7.568 1.00 85.25 91 ALA A CA 1
ATOM 708 C C . ALA A 1 91 ? -9.271 5.588 -7.009 1.00 85.25 91 ALA A C 1
ATOM 710 O O . ALA A 1 91 ? -9.459 5.662 -5.795 1.00 85.25 91 ALA A O 1
ATOM 711 N N . THR A 1 92 ? -10.276 5.400 -7.870 1.00 87.88 92 THR A N 1
ATOM 712 C CA . THR A 1 92 ? -11.687 5.263 -7.491 1.00 87.88 92 THR A CA 1
ATOM 713 C C . THR A 1 92 ? -11.903 4.058 -6.583 1.00 87.88 92 THR A C 1
ATOM 715 O O . THR A 1 92 ? -12.584 4.176 -5.570 1.00 87.88 92 THR A O 1
ATOM 718 N N . LYS A 1 93 ? -11.293 2.905 -6.879 1.00 88.06 93 LYS A N 1
ATOM 719 C CA . LYS A 1 93 ? -11.387 1.715 -6.022 1.00 88.06 93 LYS A CA 1
ATOM 720 C C . LYS A 1 93 ? -10.812 1.978 -4.627 1.00 88.06 93 LYS A C 1
ATOM 722 O O . LYS A 1 93 ? -11.456 1.631 -3.639 1.00 88.06 93 LYS A O 1
ATOM 727 N N . LYS A 1 94 ? -9.641 2.621 -4.532 1.00 84.62 94 LYS A N 1
ATOM 728 C CA . LYS A 1 94 ? -9.024 3.005 -3.248 1.00 84.62 94 LYS A CA 1
ATOM 729 C C . LYS A 1 94 ? -9.926 3.968 -2.469 1.00 84.62 94 LYS A C 1
ATOM 731 O O . LYS A 1 94 ? -10.192 3.743 -1.292 1.00 84.62 94 LYS A O 1
ATOM 736 N N . ALA A 1 95 ? -10.426 5.000 -3.140 1.00 85.75 95 ALA A N 1
ATOM 737 C CA . ALA A 1 95 ? -11.338 5.987 -2.577 1.00 85.75 95 ALA A CA 1
ATOM 738 C C . ALA A 1 95 ? -12.640 5.355 -2.053 1.00 85.75 95 ALA A C 1
ATOM 740 O O . ALA A 1 95 ? -13.050 5.620 -0.925 1.00 85.75 95 ALA A O 1
ATOM 741 N N . ASN A 1 96 ? -13.242 4.447 -2.822 1.00 88.44 96 ASN A N 1
ATOM 742 C CA . ASN A 1 96 ? -14.437 3.714 -2.408 1.00 88.44 96 ASN A CA 1
ATOM 743 C C . ASN A 1 96 ? -14.173 2.808 -1.200 1.00 88.44 96 ASN A C 1
ATOM 745 O O . ASN A 1 96 ? -15.024 2.713 -0.319 1.00 88.44 96 ASN A O 1
ATOM 749 N N . GLY A 1 97 ? -12.992 2.185 -1.123 1.00 85.88 97 GLY A N 1
ATOM 750 C CA . GLY A 1 97 ? -12.570 1.431 0.060 1.00 85.88 97 GLY A CA 1
ATOM 751 C C . GLY A 1 97 ? -12.517 2.309 1.313 1.00 85.88 97 GLY A C 1
ATOM 752 O O . GLY A 1 97 ? -13.116 1.965 2.327 1.00 85.88 97 GLY A O 1
ATOM 753 N N . ILE A 1 98 ? -11.889 3.485 1.216 1.00 85.44 98 ILE A N 1
ATOM 754 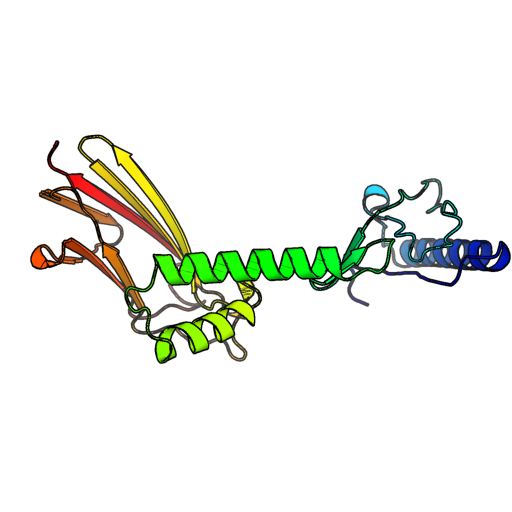C CA . ILE A 1 98 ? -11.823 4.467 2.312 1.00 85.44 98 ILE A CA 1
ATOM 755 C C . ILE A 1 98 ? -13.226 4.912 2.732 1.00 85.44 98 ILE A C 1
ATOM 757 O O . ILE A 1 98 ? -13.540 4.933 3.921 1.00 85.44 98 ILE A O 1
ATOM 761 N N . LEU A 1 99 ? -14.090 5.231 1.767 1.00 84.94 99 LEU A N 1
ATOM 762 C CA . LEU A 1 99 ? -15.474 5.607 2.043 1.00 84.94 99 LEU A CA 1
ATOM 763 C C . LEU A 1 99 ? -16.236 4.484 2.763 1.00 84.94 99 LEU A C 1
ATOM 765 O O . LEU A 1 99 ? -17.006 4.762 3.683 1.00 84.94 99 LEU A O 1
ATOM 769 N N . GLY A 1 100 ? -16.008 3.229 2.371 1.00 85.31 100 GLY A N 1
ATOM 770 C CA . GLY A 1 100 ? -16.549 2.049 3.044 1.00 85.31 100 GLY A CA 1
ATOM 771 C C . GLY A 1 100 ? -16.107 1.963 4.504 1.00 85.31 100 GLY A C 1
ATOM 772 O O . GLY A 1 100 ? -16.954 1.845 5.387 1.00 85.31 100 GLY A O 1
ATOM 773 N N . CYS A 1 101 ? -14.809 2.124 4.773 1.00 82.50 101 CYS A N 1
ATOM 774 C CA . CYS A 1 101 ? -14.272 2.137 6.136 1.00 82.50 101 CYS A CA 1
ATOM 775 C C . CYS A 1 101 ? -14.871 3.267 6.985 1.00 82.50 101 CYS A C 1
ATOM 777 O O . CYS A 1 101 ? -15.296 3.027 8.109 1.00 82.50 101 CYS A O 1
ATOM 779 N N . ILE A 1 102 ? -14.972 4.487 6.446 1.00 80.44 102 ILE A N 1
ATOM 780 C CA . ILE A 1 102 ? -15.592 5.622 7.152 1.00 80.44 102 ILE A CA 1
ATOM 781 C C . ILE A 1 102 ? -17.045 5.300 7.514 1.00 80.44 102 ILE A C 1
ATOM 783 O O . ILE A 1 102 ? -17.480 5.553 8.639 1.00 80.44 102 ILE A O 1
ATOM 787 N N . ARG A 1 103 ? -17.798 4.718 6.572 1.00 82.75 103 ARG A N 1
ATOM 788 C CA . ARG A 1 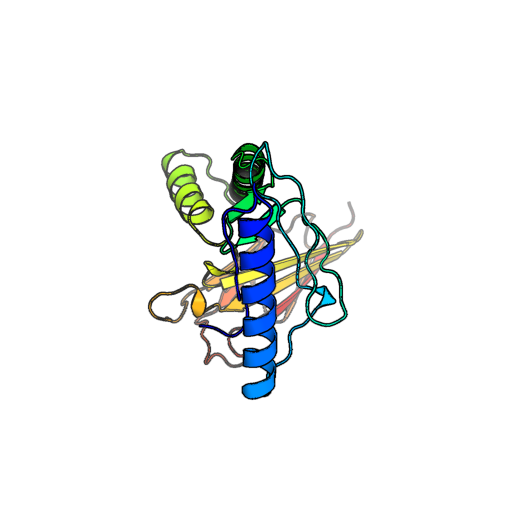103 ? -19.183 4.305 6.817 1.00 82.75 103 ARG A CA 1
ATOM 789 C C . ARG A 1 103 ? -19.267 3.252 7.919 1.00 82.75 103 ARG A C 1
ATOM 791 O O . ARG A 1 103 ? -20.168 3.326 8.742 1.00 82.75 103 ARG A O 1
ATOM 798 N N . GLN A 1 104 ? -18.347 2.301 7.973 1.00 80.75 104 GLN A N 1
ATOM 799 C CA . GLN A 1 104 ? -18.396 1.242 8.979 1.00 80.75 104 GLN A CA 1
ATOM 800 C C . GLN A 1 104 ? -17.946 1.711 10.371 1.00 80.75 104 GLN A C 1
ATOM 802 O O . GLN A 1 104 ? -18.518 1.284 11.368 1.00 80.75 104 GLN A O 1
ATOM 807 N N . SER A 1 105 ? -16.965 2.612 10.444 1.00 75.38 105 SER A N 1
ATOM 808 C CA . SER A 1 105 ? -16.314 2.986 11.707 1.00 75.38 105 SER A CA 1
ATOM 809 C C . SER A 1 105 ? -16.911 4.210 12.403 1.00 75.38 105 SER A C 1
ATOM 811 O O . SER A 1 105 ? -16.681 4.404 13.594 1.00 75.38 105 SER A O 1
ATOM 813 N N . ILE A 1 106 ? -17.647 5.067 11.691 1.00 74.75 106 ILE A N 1
ATOM 814 C CA . ILE A 1 106 ? -18.189 6.316 12.248 1.00 74.75 106 ILE A CA 1
ATOM 815 C C . ILE A 1 106 ? -19.708 6.221 12.311 1.00 74.75 106 ILE A C 1
ATOM 817 O O . ILE A 1 106 ? -20.332 5.869 11.320 1.00 74.75 106 ILE A O 1
ATOM 821 N N . ALA A 1 107 ? -20.323 6.554 13.448 1.00 81.06 107 ALA A N 1
ATOM 822 C CA . ALA A 1 107 ? -21.785 6.563 13.575 1.00 81.06 107 ALA A CA 1
ATOM 823 C C . ALA A 1 107 ? -22.427 7.783 12.885 1.00 81.06 107 ALA A C 1
ATOM 825 O O . ALA A 1 107 ? -23.484 7.670 12.267 1.00 81.06 107 ALA A O 1
ATOM 826 N N . SER A 1 108 ? -21.768 8.947 12.950 1.00 80.81 108 SER A N 1
ATOM 827 C CA . SER A 1 108 ? -22.232 10.167 12.281 1.00 80.81 108 SER A CA 1
ATOM 828 C C . SER A 1 108 ? -22.193 10.032 10.755 1.00 80.81 108 SER A C 1
ATOM 830 O O . SER A 1 108 ? -21.246 9.493 10.176 1.00 80.81 108 SER A O 1
ATOM 832 N N . ARG A 1 109 ? -23.234 10.553 10.097 1.00 85.94 109 ARG A N 1
ATOM 833 C CA . ARG A 1 109 ? -23.368 10.646 8.632 1.00 85.94 109 ARG A CA 1
ATOM 834 C C . ARG A 1 109 ? -23.416 12.089 8.137 1.00 85.94 109 ARG A C 1
ATOM 836 O O . ARG A 1 109 ? -23.701 12.309 6.962 1.00 85.94 109 ARG A O 1
ATOM 843 N N . SER A 1 110 ? -23.164 13.061 9.016 1.00 87.75 110 SER A N 1
ATOM 844 C CA . SER A 1 110 ? -23.235 14.473 8.651 1.00 87.75 110 SER A CA 1
ATOM 845 C C . SER A 1 110 ? -22.133 14.841 7.660 1.00 87.75 110 SER A C 1
ATOM 847 O O . SER A 1 110 ? -21.008 14.329 7.712 1.00 87.75 110 SER A O 1
ATOM 849 N N . ARG A 1 111 ? -22.460 15.742 6.734 1.00 87.81 111 ARG A N 1
ATOM 850 C CA . ARG A 1 111 ? -21.542 16.189 5.682 1.00 87.81 111 ARG A CA 1
ATOM 851 C C . ARG A 1 111 ? -20.295 16.844 6.281 1.00 87.81 111 ARG A C 1
ATOM 853 O O . ARG A 1 111 ? -19.196 16.645 5.771 1.00 87.81 111 ARG A O 1
ATOM 860 N N . GLU A 1 112 ? -20.473 17.556 7.386 1.00 85.75 112 GLU A N 1
ATOM 861 C CA . GLU A 1 112 ? -19.459 18.302 8.130 1.00 85.75 112 GLU A CA 1
ATOM 862 C C . GLU A 1 112 ? -18.418 17.380 8.777 1.00 85.75 112 GLU A C 1
ATOM 864 O O . GLU A 1 112 ? -17.284 17.793 8.986 1.00 85.75 112 GLU A O 1
ATOM 869 N N . VAL A 1 113 ? -18.778 16.122 9.059 1.00 79.25 113 VAL A N 1
ATOM 870 C CA . VAL A 1 113 ? -17.864 15.110 9.612 1.00 79.25 113 VAL A CA 1
ATOM 871 C C . VAL A 1 113 ? -17.276 14.245 8.499 1.00 79.25 113 VAL A C 1
ATOM 873 O O . VAL A 1 113 ? -16.071 14.002 8.466 1.00 79.25 113 VAL A O 1
ATOM 876 N N . ILE A 1 114 ? -18.105 13.797 7.554 1.00 84.75 114 ILE A N 1
ATOM 877 C CA . ILE A 1 114 ? -17.683 12.852 6.515 1.00 84.75 114 ILE A CA 1
ATOM 878 C C . ILE A 1 114 ? -16.728 13.499 5.501 1.00 84.75 114 ILE A C 1
ATOM 880 O O . ILE A 1 114 ? -15.741 12.866 5.126 1.00 84.75 114 ILE A O 1
ATOM 884 N N . LEU A 1 115 ? -16.976 14.740 5.060 1.00 83.44 115 LEU A N 1
ATOM 885 C CA . LEU A 1 115 ? -16.156 15.374 4.016 1.00 83.44 115 LEU A CA 1
ATOM 886 C C . LEU A 1 115 ? -14.7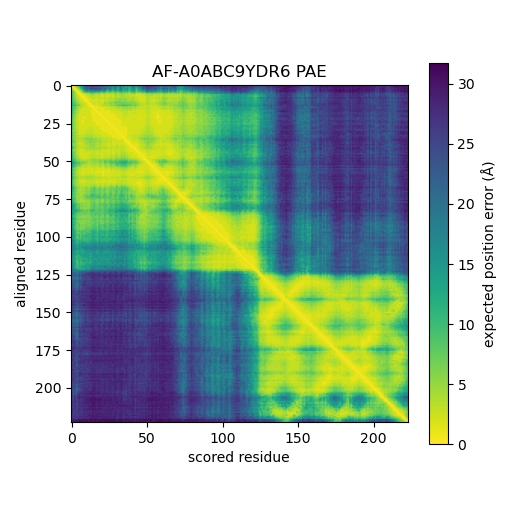09 15.660 4.448 1.00 83.44 115 LEU A C 1
ATOM 888 O O . LEU A 1 115 ? -13.808 15.298 3.682 1.00 83.44 115 LEU A O 1
ATOM 892 N N . PRO A 1 116 ? -14.437 16.262 5.625 1.00 82.31 116 PRO A N 1
ATOM 893 C CA . PRO A 1 116 ? -13.060 16.495 6.056 1.00 82.31 116 PRO A CA 1
ATOM 894 C C . PRO A 1 116 ? -12.292 15.186 6.258 1.00 82.31 116 PRO A C 1
ATOM 896 O O . PRO A 1 116 ? -11.153 15.065 5.813 1.00 82.31 116 PRO A O 1
ATOM 899 N N . LEU A 1 117 ? -12.937 14.177 6.853 1.00 79.81 117 LEU A N 1
ATOM 900 C CA . LEU A 1 117 ? -12.324 12.872 7.107 1.00 79.81 117 LEU A CA 1
ATOM 901 C C . LEU A 1 117 ? -12.015 12.115 5.817 1.00 79.81 117 LEU A C 1
ATOM 903 O O . LEU A 1 117 ? -10.909 11.607 5.651 1.00 79.81 117 LEU A O 1
ATOM 907 N N . TYR A 1 118 ? -12.960 12.072 4.879 1.00 83.06 118 TYR A N 1
ATOM 908 C CA . TYR A 1 118 ? -12.733 11.463 3.573 1.00 83.06 118 TYR A CA 1
ATOM 909 C C . TYR A 1 118 ? -11.602 12.163 2.816 1.00 83.06 118 TYR A C 1
ATOM 911 O O . TYR A 1 118 ? -10.709 11.492 2.305 1.00 83.06 118 TYR A O 1
ATOM 919 N N . SER A 1 119 ? -11.587 13.499 2.799 1.00 78.31 119 SER A N 1
ATOM 920 C CA . SER A 1 119 ? -10.542 14.275 2.117 1.00 78.31 119 SER A CA 1
ATOM 921 C C . SER A 1 119 ? -9.159 14.023 2.720 1.00 78.31 119 SER A C 1
ATOM 923 O O . SER A 1 119 ? -8.206 13.783 1.977 1.00 78.31 119 SER A O 1
ATOM 925 N N . ALA A 1 120 ? -9.051 14.001 4.052 1.00 78.62 120 ALA A N 1
ATOM 926 C CA . ALA A 1 120 ? -7.806 13.682 4.744 1.00 78.62 120 ALA A CA 1
ATOM 927 C C . ALA A 1 120 ? -7.326 12.258 4.418 1.00 78.62 120 ALA A C 1
ATOM 929 O O . ALA A 1 120 ? -6.164 12.058 4.071 1.00 78.62 120 ALA A O 1
ATOM 930 N N . LEU A 1 121 ? -8.224 11.269 4.462 1.00 76.75 121 LEU A N 1
ATOM 931 C CA . LEU A 1 121 ? -7.871 9.864 4.256 1.00 76.75 121 LEU A CA 1
ATOM 932 C C . LEU A 1 121 ? -7.563 9.528 2.790 1.00 76.75 121 LEU A C 1
ATOM 934 O O . LEU A 1 121 ? -6.648 8.748 2.530 1.00 76.75 121 LEU A O 1
ATOM 938 N N . VAL A 1 122 ? -8.262 10.124 1.821 1.00 77.44 122 VAL A N 1
ATOM 939 C CA . VAL A 1 122 ? -7.965 9.944 0.387 1.00 77.44 122 VAL A CA 1
ATOM 940 C C . VAL A 1 122 ? -6.649 10.611 -0.006 1.00 77.44 122 VAL A C 1
ATOM 942 O O . VAL A 1 122 ? -5.895 10.031 -0.788 1.00 77.44 122 VAL A O 1
ATOM 945 N N . SER A 1 123 ? -6.347 11.777 0.573 1.00 71.00 123 SER A N 1
ATOM 946 C CA . SER A 1 123 ? -5.076 12.489 0.357 1.00 71.00 123 SER A CA 1
ATOM 947 C C . SER A 1 123 ? -3.889 11.812 1.050 1.00 71.00 123 SER A C 1
ATOM 949 O O . SER A 1 123 ? -2.738 12.157 0.802 1.00 71.00 123 SER A O 1
ATOM 951 N N . SER A 1 124 ? -4.159 10.829 1.909 1.00 65.69 124 SER A N 1
ATOM 952 C CA . SER A 1 124 ? -3.151 10.049 2.613 1.00 65.69 124 SER A CA 1
ATOM 953 C C . SER A 1 124 ? -2.659 8.864 1.756 1.00 65.69 124 SER A C 1
ATOM 955 O O . SER A 1 124 ? -3.422 8.203 1.032 1.00 65.69 124 SER A O 1
ATOM 957 N N . ASN A 1 125 ? -1.375 8.506 1.866 1.00 65.12 125 ASN A N 1
ATOM 958 C CA . ASN A 1 125 ? -0.787 7.308 1.250 1.00 65.12 125 ASN A CA 1
ATOM 959 C C . ASN A 1 125 ? -1.210 6.007 1.969 1.00 65.12 125 ASN A C 1
ATOM 961 O O . ASN A 1 125 ? -0.447 5.046 2.069 1.00 65.12 125 ASN A O 1
ATOM 965 N N . GLY A 1 126 ? -2.457 5.944 2.450 1.00 67.69 126 GLY A N 1
ATOM 966 C CA . GLY A 1 126 ? -2.981 4.818 3.214 1.00 67.69 126 GLY A CA 1
ATOM 967 C C . GLY A 1 126 ? -2.228 4.655 4.532 1.00 67.69 126 GLY A C 1
ATOM 968 O O . GLY A 1 126 ? -1.946 5.637 5.214 1.00 67.69 126 GLY A O 1
ATOM 969 N N . ILE A 1 127 ? -1.859 3.415 4.859 1.00 66.06 127 ILE A N 1
ATOM 970 C CA . ILE A 1 127 ? -1.218 3.061 6.135 1.00 66.06 127 ILE A CA 1
ATOM 971 C C . ILE A 1 127 ? 0.142 3.755 6.358 1.00 66.06 127 ILE A C 1
ATOM 973 O O . ILE A 1 127 ? 0.609 3.886 7.482 1.00 66.06 127 ILE A O 1
ATOM 977 N N . GLN A 1 128 ? 0.802 4.229 5.293 1.00 73.56 128 GLN A N 1
ATOM 978 C CA . GLN A 1 128 ? 2.062 4.971 5.427 1.00 73.56 128 GLN A CA 1
ATOM 979 C C . GLN A 1 128 ? 1.864 6.388 5.970 1.00 73.56 128 GLN A C 1
ATOM 981 O O . GLN A 1 128 ? 2.803 6.966 6.507 1.00 73.56 128 GLN A O 1
ATOM 986 N N . SER A 1 129 ? 0.655 6.935 5.853 1.00 77.44 129 SER A N 1
ATOM 987 C CA . SER A 1 129 ? 0.308 8.284 6.301 1.00 77.44 129 SER A CA 1
ATOM 988 C C . SER A 1 129 ? -0.478 8.297 7.612 1.00 77.44 129 SER A C 1
ATOM 990 O O . SER A 1 129 ? -0.866 9.365 8.076 1.00 77.44 129 SER A O 1
ATOM 992 N N . THR A 1 130 ? -0.707 7.137 8.227 1.00 80.06 130 THR A N 1
ATOM 993 C CA . THR A 1 130 ? -1.344 7.033 9.540 1.00 80.06 130 THR A CA 1
ATOM 994 C C . THR A 1 130 ? -0.280 6.951 10.631 1.00 80.06 130 THR A C 1
ATOM 996 O O . THR A 1 130 ? 0.572 6.072 10.531 1.00 80.06 130 THR A O 1
ATOM 999 N N . PRO A 1 131 ? -0.321 7.805 11.673 1.00 83.62 131 PRO A N 1
ATOM 1000 C CA . PRO A 1 131 ? 0.665 7.798 12.763 1.00 83.62 131 PRO A CA 1
ATOM 1001 C C . PRO A 1 131 ? 0.527 6.597 13.703 1.00 83.62 131 PRO A C 1
ATOM 1003 O O . PRO A 1 131 ? 1.462 6.269 14.433 1.00 83.62 131 PRO A O 1
ATOM 1006 N N . LEU A 1 132 ? -0.620 5.916 13.664 1.00 83.44 132 LEU A N 1
ATOM 1007 C CA . LEU A 1 132 ? -0.867 4.668 14.370 1.00 83.44 132 LEU A CA 1
ATOM 1008 C C . LEU A 1 132 ? -1.561 3.689 13.424 1.00 83.44 132 LEU A C 1
ATOM 1010 O O . LEU A 1 132 ? -2.696 3.907 13.003 1.00 83.44 132 LEU A O 1
ATOM 1014 N N . ASN A 1 133 ? -0.861 2.617 13.084 1.00 83.81 133 ASN A N 1
ATOM 1015 C CA . ASN A 1 133 ? -1.369 1.542 12.246 1.00 83.81 133 ASN A CA 1
ATOM 1016 C C . ASN A 1 133 ? -2.090 0.530 13.128 1.00 83.81 133 ASN A C 1
ATOM 1018 O O . ASN A 1 133 ? -1.569 0.188 14.185 1.00 83.81 133 ASN A O 1
ATOM 1022 N N . LEU A 1 134 ? -3.256 0.051 12.696 1.00 80.62 134 LEU A N 1
ATOM 1023 C CA . LEU A 1 134 ? -4.089 -0.878 13.458 1.00 80.62 134 LEU A CA 1
ATOM 1024 C C . LEU A 1 134 ? -4.410 -2.116 12.621 1.00 80.62 134 LEU A C 1
ATOM 1026 O O . LEU A 1 134 ? -4.769 -1.996 11.449 1.00 80.62 134 LEU A O 1
ATOM 1030 N N . ALA A 1 135 ? -4.329 -3.288 13.240 1.00 78.19 135 ALA A N 1
ATOM 1031 C CA . ALA A 1 135 ? -4.848 -4.539 12.706 1.00 78.19 135 ALA A CA 1
ATOM 1032 C C . ALA A 1 135 ? -5.735 -5.196 13.765 1.00 78.19 135 ALA A C 1
ATOM 1034 O O . ALA A 1 135 ? -5.362 -5.269 14.934 1.00 78.19 135 ALA A O 1
ATOM 1035 N N . ILE A 1 136 ? -6.927 -5.640 13.367 1.00 79.94 136 ILE A N 1
ATOM 1036 C CA . ILE A 1 136 ? -7.906 -6.222 14.286 1.00 79.94 136 ILE A CA 1
ATOM 1037 C C . ILE A 1 136 ? -8.349 -7.575 13.744 1.00 79.94 136 ILE A C 1
ATOM 1039 O O . ILE A 1 136 ? -8.734 -7.681 12.579 1.00 79.94 136 ILE A O 1
ATOM 1043 N N . TYR A 1 137 ? -8.331 -8.586 14.605 1.00 78.44 137 TYR A N 1
ATOM 1044 C CA . TYR A 1 137 ? -8.772 -9.940 14.298 1.00 78.44 137 TYR A CA 1
ATOM 1045 C C . TYR A 1 137 ? -9.901 -10.337 15.238 1.00 78.44 137 TYR A C 1
ATOM 1047 O O . TYR A 1 137 ? -9.838 -10.066 16.436 1.00 78.44 137 TYR A O 1
ATOM 1055 N N . TRP A 1 138 ? -10.910 -10.997 14.677 1.00 82.44 138 TRP A N 1
ATOM 1056 C CA . TRP A 1 138 ? -12.073 -11.493 15.400 1.00 82.44 138 TRP A CA 1
ATOM 1057 C C . TRP A 1 138 ? -12.237 -12.979 15.128 1.00 82.44 138 TRP A C 1
ATOM 1059 O O . TRP A 1 138 ? -12.182 -13.410 13.974 1.00 82.44 138 TRP A O 1
ATOM 1069 N N . LYS A 1 139 ? -12.478 -13.751 16.181 1.00 83.50 139 LYS A N 1
ATOM 1070 C CA . LYS A 1 139 ? -12.888 -15.147 16.084 1.00 83.50 139 LYS A CA 1
ATOM 1071 C C . LYS A 1 139 ? -14.074 -15.359 17.012 1.00 83.50 139 LYS A C 1
ATOM 1073 O O . LYS A 1 139 ? -13.943 -15.242 18.223 1.00 83.50 139 LYS A O 1
ATOM 1078 N N . CYS A 1 140 ? -15.225 -15.664 16.427 1.00 84.31 140 CYS A N 1
ATOM 1079 C CA . CYS A 1 140 ? -16.459 -15.882 17.170 1.00 84.31 140 CYS A CA 1
ATOM 1080 C C . CYS A 1 140 ? -16.791 -17.376 17.184 1.00 84.31 140 CYS A C 1
ATOM 1082 O O . CYS A 1 140 ? -16.893 -17.998 16.126 1.00 84.31 140 CYS A O 1
ATOM 1084 N N . ASN A 1 141 ? -16.982 -17.924 18.378 1.00 83.75 141 ASN A N 1
ATOM 1085 C CA . ASN A 1 141 ? -17.488 -19.270 18.629 1.00 83.75 141 ASN A CA 1
ATOM 1086 C C . ASN A 1 141 ? -18.850 -19.166 19.343 1.00 83.75 141 ASN A C 1
ATOM 1088 O O . ASN A 1 141 ? -19.250 -18.084 19.765 1.00 83.75 141 ASN A O 1
ATOM 1092 N N . ALA A 1 142 ? -19.552 -20.290 19.518 1.00 82.44 142 ALA A N 1
ATOM 1093 C CA . ALA A 1 142 ? -20.906 -20.307 20.088 1.00 82.44 142 ALA A CA 1
ATOM 1094 C C . ALA A 1 142 ? -21.016 -19.663 21.490 1.00 82.44 142 ALA A C 1
ATOM 1096 O O . ALA A 1 142 ? -22.026 -19.034 21.786 1.00 82.44 142 ALA A O 1
ATOM 1097 N N . GLY A 1 143 ? -19.965 -19.759 22.315 1.00 83.19 143 GLY A N 1
ATOM 1098 C CA . GLY A 1 143 ? -19.929 -19.191 23.672 1.00 83.19 143 GLY A CA 1
ATOM 1099 C C . GLY A 1 143 ? -18.765 -18.236 23.953 1.00 83.19 143 GLY A C 1
ATOM 1100 O O . GLY A 1 143 ? -18.634 -17.739 25.072 1.00 83.19 143 GLY A O 1
ATOM 1101 N N . THR A 1 144 ? -17.889 -17.971 22.977 1.00 87.38 144 THR A N 1
ATOM 1102 C CA . THR A 1 144 ? -16.739 -17.072 23.172 1.00 87.38 144 THR A CA 1
ATOM 1103 C C . THR A 1 144 ? -16.477 -16.198 21.958 1.00 87.38 144 THR A C 1
ATOM 1105 O O . THR A 1 144 ? -16.661 -16.622 20.821 1.00 87.38 144 THR A O 1
ATOM 1108 N N . THR A 1 145 ? -15.989 -14.986 22.198 1.00 85.19 145 THR A N 1
ATOM 1109 C CA . THR A 1 145 ? -15.457 -14.104 21.158 1.00 85.19 145 THR A CA 1
ATOM 1110 C C . THR A 1 145 ? -14.026 -13.729 21.509 1.00 85.19 145 THR A C 1
ATOM 1112 O O . THR A 1 145 ? -13.781 -13.079 22.521 1.00 85.19 145 THR A O 1
ATOM 1115 N N . ASP A 1 146 ? -13.079 -14.123 20.669 1.00 83.81 146 ASP A N 1
ATOM 1116 C CA . ASP A 1 146 ? -11.684 -13.718 20.763 1.00 83.81 146 ASP A CA 1
ATOM 1117 C C . ASP A 1 146 ? -11.457 -12.488 19.876 1.00 83.81 146 ASP A C 1
ATOM 1119 O O . ASP A 1 146 ? -11.743 -12.502 18.674 1.00 83.81 146 ASP A O 1
ATOM 1123 N N . VAL A 1 147 ? -10.908 -11.428 20.460 1.00 81.62 147 VAL A N 1
ATOM 1124 C CA . VAL A 1 147 ? -10.516 -10.204 19.766 1.00 81.62 147 VAL A CA 1
ATOM 1125 C C . VAL A 1 147 ? -9.032 -9.972 19.971 1.00 81.62 147 VAL A C 1
ATOM 1127 O O . VAL A 1 147 ? -8.545 -9.925 21.097 1.00 81.62 147 VAL A O 1
ATOM 1130 N N . ARG A 1 148 ? -8.307 -9.765 18.876 1.00 82.75 148 ARG A N 1
ATOM 1131 C CA . ARG A 1 148 ? -6.918 -9.313 18.913 1.00 82.75 148 ARG A CA 1
ATOM 1132 C C . ARG A 1 148 ? -6.822 -7.942 18.270 1.00 82.75 148 ARG A C 1
ATOM 1134 O O . ARG A 1 148 ? -7.279 -7.771 17.142 1.00 82.75 148 ARG A O 1
ATOM 1141 N N . VAL A 1 149 ? -6.221 -6.988 18.971 1.00 81.56 149 VAL A N 1
ATOM 1142 C CA . VAL A 1 149 ? -5.919 -5.656 18.441 1.00 81.56 149 VAL A CA 1
ATOM 1143 C C . VAL A 1 149 ? -4.413 -5.463 18.483 1.00 81.56 149 VAL A C 1
ATOM 1145 O O . VAL A 1 149 ? -3.815 -5.394 19.558 1.00 81.56 149 VAL A O 1
ATOM 1148 N N . ASP A 1 150 ? -3.818 -5.349 17.306 1.00 83.50 150 ASP A N 1
ATOM 1149 C CA . ASP A 1 150 ? -2.413 -5.015 17.147 1.00 83.50 150 ASP A CA 1
ATOM 1150 C C . ASP A 1 150 ? -2.303 -3.558 16.709 1.00 83.50 150 ASP A C 1
ATOM 1152 O O . ASP A 1 150 ? -3.044 -3.103 15.829 1.00 83.50 150 ASP A O 1
ATOM 1156 N N . TYR A 1 151 ? -1.364 -2.823 17.301 1.00 84.31 151 TYR A N 1
ATOM 1157 C CA . TYR A 1 151 ? -1.029 -1.487 16.830 1.00 84.31 151 TYR A CA 1
ATOM 1158 C C . TYR A 1 151 ? 0.463 -1.308 16.610 1.00 84.31 151 TYR A C 1
ATOM 1160 O O . TYR A 1 151 ? 1.288 -1.943 17.266 1.00 84.31 151 TYR A O 1
ATOM 1168 N N . LYS A 1 152 ? 0.799 -0.390 15.703 1.00 87.38 152 LYS A N 1
ATOM 1169 C CA . LYS A 1 152 ? 2.172 0.008 15.410 1.00 87.38 152 LYS A CA 1
ATOM 1170 C C . LYS A 1 152 ? 2.274 1.509 15.187 1.00 87.38 152 LYS A C 1
ATOM 1172 O O . LYS A 1 152 ? 1.641 2.053 14.282 1.00 87.38 152 LYS A O 1
ATOM 1177 N N . TYR A 1 153 ? 3.096 2.166 15.996 1.00 86.56 153 TYR A N 1
ATOM 1178 C CA . TYR A 1 153 ? 3.463 3.564 15.808 1.00 86.56 153 TYR A CA 1
ATOM 1179 C C . TYR A 1 153 ? 4.213 3.763 14.485 1.00 86.56 153 TYR A C 1
ATOM 1181 O O . TYR A 1 153 ? 5.098 2.983 14.128 1.00 86.56 153 TYR A O 1
ATOM 1189 N N . ASN A 1 154 ? 3.857 4.812 13.750 1.00 87.00 154 ASN A N 1
ATOM 1190 C CA . ASN A 1 154 ? 4.441 5.125 12.455 1.00 87.00 154 ASN A CA 1
ATOM 1191 C C . ASN A 1 154 ? 4.995 6.561 12.451 1.00 87.00 154 ASN A C 1
ATOM 1193 O O . ASN A 1 154 ? 4.289 7.501 12.090 1.00 87.00 154 ASN A O 1
ATOM 1197 N N . PRO A 1 155 ? 6.270 6.756 12.816 1.00 85.12 155 PRO A N 1
ATOM 1198 C CA . PRO A 1 155 ? 6.903 8.076 12.824 1.00 85.12 155 PRO A CA 1
ATOM 1199 C C . PRO A 1 155 ? 7.018 8.679 11.420 1.00 85.12 155 PRO A C 1
ATOM 1201 O O . PRO A 1 155 ? 6.964 9.895 11.258 1.00 85.12 155 PRO A O 1
ATOM 1204 N N . LYS A 1 156 ? 7.137 7.828 10.391 1.00 85.25 156 LYS A N 1
ATOM 1205 C CA . LYS A 1 156 ? 7.348 8.233 8.993 1.00 85.25 156 LYS A CA 1
ATOM 1206 C C . LYS A 1 156 ? 6.130 8.919 8.377 1.00 85.25 156 LYS A C 1
ATOM 1208 O O . LYS A 1 156 ? 6.261 9.533 7.324 1.00 85.25 156 LYS A O 1
ATOM 1213 N N . SER A 1 157 ? 4.960 8.825 9.010 1.00 80.81 157 SER A N 1
ATOM 1214 C CA . SER A 1 157 ? 3.769 9.549 8.565 1.00 80.81 157 SER A CA 1
ATOM 1215 C C . SER A 1 157 ? 3.734 11.009 9.018 1.00 80.81 157 SER A C 1
ATOM 1217 O O . SER A 1 157 ? 2.799 11.721 8.659 1.00 80.81 157 SER A O 1
ATOM 1219 N N . MET A 1 158 ? 4.673 11.445 9.863 1.00 80.25 158 MET A N 1
ATOM 1220 C CA . MET A 1 158 ? 4.678 12.773 10.473 1.00 80.25 158 MET A CA 1
ATOM 1221 C C . MET A 1 158 ? 5.872 13.591 9.985 1.00 80.25 158 MET A C 1
ATOM 1223 O O . MET A 1 158 ? 6.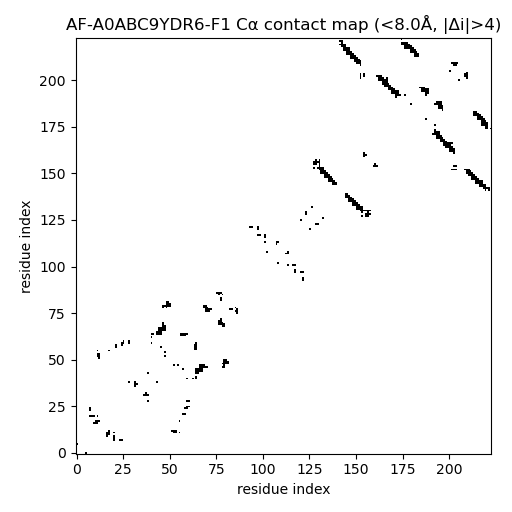988 13.086 9.916 1.00 80.25 158 MET A O 1
ATOM 1227 N N . ASN A 1 159 ? 5.646 14.880 9.708 1.00 76.69 159 ASN A N 1
ATOM 1228 C CA . ASN A 1 159 ? 6.716 15.814 9.324 1.00 76.69 159 ASN A CA 1
ATOM 1229 C C . ASN A 1 159 ? 7.774 15.956 10.430 1.00 76.69 159 ASN A C 1
ATOM 1231 O O . ASN A 1 159 ? 8.961 16.072 10.147 1.00 76.69 159 ASN A O 1
ATOM 1235 N N . VAL A 1 160 ? 7.325 15.935 11.688 1.00 83.69 160 VAL A N 1
ATOM 1236 C CA . VAL A 1 160 ? 8.165 15.858 12.886 1.00 83.69 160 VAL A CA 1
ATOM 1237 C C . VAL A 1 160 ? 7.572 14.760 13.773 1.00 83.69 160 VAL A C 1
ATOM 1239 O O . VAL A 1 160 ? 6.442 14.931 14.242 1.00 83.69 160 VAL A O 1
ATOM 1242 N N . PRO A 1 161 ? 8.266 13.625 13.981 1.00 84.38 161 PRO A N 1
ATOM 1243 C CA . PRO A 1 161 ? 7.765 12.545 14.825 1.00 84.38 161 PRO A CA 1
ATOM 1244 C C . PRO A 1 161 ? 7.450 13.044 16.238 1.00 84.38 161 PRO A C 1
ATOM 1246 O O . PRO A 1 161 ? 8.312 13.610 16.912 1.00 84.38 161 PRO A O 1
ATOM 1249 N N . SER A 1 162 ? 6.211 12.842 16.686 1.00 86.06 162 SER A N 1
ATOM 1250 C CA . SER A 1 162 ? 5.740 13.287 17.998 1.00 86.06 162 SER A CA 1
ATOM 1251 C C . SER A 1 162 ? 4.970 12.186 18.727 1.00 86.06 162 SER A C 1
ATOM 1253 O O . SER A 1 162 ? 4.446 11.252 18.123 1.00 86.06 162 SER A O 1
ATOM 1255 N N . ILE A 1 163 ? 4.950 12.272 20.059 1.00 87.19 163 ILE A N 1
ATOM 1256 C CA . ILE A 1 163 ? 4.308 11.277 20.922 1.00 87.19 163 ILE A CA 1
ATOM 1257 C C . ILE A 1 163 ? 2.790 11.355 20.741 1.00 87.19 163 ILE A C 1
ATOM 1259 O O . ILE A 1 163 ? 2.204 12.429 20.868 1.00 87.19 163 ILE A O 1
ATOM 1263 N N . LEU A 1 164 ? 2.141 10.209 20.534 1.00 84.12 164 LEU A N 1
ATOM 1264 C CA . LEU A 1 164 ? 0.683 10.118 20.593 1.00 84.12 164 LEU A CA 1
ATOM 1265 C C . LEU A 1 164 ? 0.271 9.936 22.052 1.00 84.12 164 LEU A C 1
ATOM 1267 O O . LEU A 1 164 ? 0.562 8.902 22.652 1.00 84.12 164 LEU A O 1
ATOM 1271 N N . SER A 1 165 ? -0.374 10.941 22.637 1.00 85.50 165 SER A N 1
ATOM 1272 C CA . SER A 1 165 ? -0.840 10.904 24.024 1.00 85.50 165 SER A CA 1
ATOM 1273 C C . SER A 1 165 ? -2.336 10.617 24.111 1.00 85.50 165 SER A C 1
ATOM 1275 O O . SER A 1 165 ? -3.095 10.896 23.184 1.00 85.50 165 SER A O 1
ATOM 1277 N N . ASN A 1 166 ? -2.767 10.066 25.249 1.00 82.69 166 ASN A N 1
ATOM 1278 C CA . ASN A 1 166 ? -4.181 9.816 25.559 1.00 82.69 166 ASN A CA 1
ATOM 1279 C C . ASN A 1 166 ? -4.907 8.943 24.522 1.00 82.69 166 ASN A C 1
ATOM 1281 O O . ASN A 1 166 ? -6.094 9.139 24.251 1.00 82.69 166 ASN A O 1
ATOM 1285 N N . VAL A 1 167 ? -4.206 7.965 23.950 1.00 83.19 167 VAL A N 1
ATOM 1286 C CA . VAL A 1 167 ? -4.788 7.053 22.967 1.00 83.19 167 VAL A CA 1
ATOM 1287 C C . VAL A 1 167 ? -5.764 6.117 23.675 1.00 83.19 167 VAL A C 1
ATOM 1289 O O . VAL A 1 167 ? -5.443 5.511 24.700 1.00 83.19 167 VAL A O 1
ATOM 1292 N N . GLN A 1 168 ? -6.973 6.005 23.129 1.00 85.06 168 GLN A N 1
ATOM 1293 C CA . GLN A 1 168 ? -8.004 5.106 23.635 1.00 85.06 168 GLN A CA 1
ATOM 1294 C C . GLN A 1 168 ? -8.417 4.130 22.544 1.00 85.06 168 GLN A C 1
ATOM 1296 O O . GLN A 1 168 ? -8.785 4.540 21.445 1.00 85.06 168 GLN A O 1
ATOM 1301 N N . ILE A 1 169 ? -8.371 2.841 22.862 1.00 83.75 169 ILE A N 1
ATOM 1302 C CA . ILE A 1 169 ? -8.894 1.779 22.001 1.00 83.75 169 ILE A CA 1
ATOM 1303 C C . ILE A 1 169 ? -10.220 1.352 22.609 1.00 83.75 169 ILE A C 1
ATOM 1305 O O . ILE A 1 169 ? -10.257 1.032 23.794 1.00 83.75 169 ILE A O 1
ATOM 1309 N N . VAL A 1 170 ? -11.296 1.369 21.824 1.00 85.38 170 VAL A N 1
ATOM 1310 C CA . VAL A 1 170 ? -12.644 1.004 22.274 1.00 85.38 170 VAL A CA 1
ATOM 1311 C C . VAL A 1 170 ? -13.199 -0.064 21.344 1.00 85.38 170 VAL A C 1
ATOM 1313 O O . VAL A 1 170 ? -13.285 0.154 20.137 1.00 85.38 170 VAL A O 1
ATOM 1316 N N . VAL A 1 171 ? -13.577 -1.208 21.908 1.00 83.94 171 VAL A N 1
ATOM 1317 C CA . VAL A 1 171 ? -14.095 -2.367 21.178 1.00 83.94 171 VAL A CA 1
ATOM 1318 C C . VAL A 1 171 ? -15.513 -2.665 21.676 1.00 83.94 171 VAL A C 1
ATOM 1320 O O . VAL A 1 171 ? -15.667 -3.101 22.818 1.00 83.94 171 VAL A O 1
ATOM 1323 N N . PRO A 1 172 ? -16.558 -2.399 20.871 1.00 84.50 172 PRO A N 1
ATOM 1324 C CA . PRO A 1 172 ? -17.918 -2.826 21.190 1.00 84.50 172 PRO A CA 1
ATOM 1325 C C . PRO A 1 172 ? -18.058 -4.341 20.997 1.00 84.50 172 PRO A C 1
ATOM 1327 O O . PRO A 1 172 ? -17.552 -4.872 20.010 1.00 84.50 172 PRO A O 1
ATOM 1330 N N . VAL A 1 173 ? -18.730 -5.026 21.926 1.00 81.38 173 VAL A N 1
ATOM 1331 C CA . VAL A 1 173 ? -18.937 -6.483 21.872 1.00 81.38 173 VAL A CA 1
ATOM 1332 C C . VAL A 1 173 ? -20.375 -6.826 22.226 1.00 81.38 173 VAL A C 1
ATOM 1334 O O . VAL A 1 173 ? -20.842 -6.521 23.320 1.00 81.38 173 VAL A O 1
ATOM 1337 N N . ASP A 1 174 ? -21.052 -7.503 21.305 1.00 76.75 174 ASP A N 1
ATOM 1338 C CA . ASP A 1 174 ? -22.439 -7.936 21.458 1.00 76.75 174 ASP A CA 1
ATOM 1339 C C . ASP A 1 174 ? -22.534 -9.385 21.978 1.00 76.75 174 ASP A C 1
ATOM 1341 O O . ASP A 1 174 ? -21.532 -10.074 22.155 1.00 76.75 174 ASP A O 1
ATOM 1345 N N . GLY A 1 175 ? -23.759 -9.873 22.211 1.00 73.19 175 GLY A N 1
ATOM 1346 C CA . GLY A 1 175 ? -24.005 -11.292 22.512 1.00 73.19 175 GLY A CA 1
ATOM 1347 C C . GLY A 1 175 ? -24.089 -11.653 23.996 1.00 73.19 175 GLY A C 1
ATOM 1348 O O . GLY A 1 175 ? -23.860 -12.804 24.344 1.00 73.19 175 GLY A O 1
ATOM 1349 N N . GLY A 1 176 ? -24.419 -10.697 24.870 1.00 81.19 176 GLY A N 1
ATOM 1350 C CA . GLY A 1 176 ? -24.614 -10.983 26.297 1.00 81.19 176 GLY A CA 1
ATOM 1351 C C . GLY A 1 176 ? -23.312 -11.401 26.978 1.00 81.19 176 GLY A C 1
ATOM 1352 O O . GLY A 1 176 ? -23.205 -12.498 27.519 1.00 81.19 176 GLY A O 1
ATOM 1353 N N . VAL A 1 177 ? -22.296 -10.537 26.899 1.00 85.94 177 VAL A N 1
ATOM 1354 C CA . VAL A 1 177 ? -20.991 -10.755 27.534 1.00 85.94 177 VAL A CA 1
ATOM 1355 C C . VAL A 1 177 ? -21.174 -10.958 29.038 1.00 85.94 177 VAL A C 1
ATOM 1357 O O . VAL A 1 177 ? -21.645 -10.066 29.741 1.00 85.94 177 VAL A O 1
ATOM 1360 N N . THR A 1 178 ? -20.771 -12.126 29.529 1.00 87.62 178 THR A N 1
ATOM 1361 C CA . THR A 1 178 ? -20.811 -12.489 30.953 1.00 87.62 178 THR A CA 1
ATOM 1362 C C . THR A 1 178 ? -19.458 -12.317 31.623 1.00 87.62 178 THR A C 1
ATOM 1364 O O . THR A 1 178 ? -19.391 -12.049 32.820 1.00 87.62 178 THR A O 1
ATOM 1367 N N . ASN A 1 179 ? -18.374 -12.456 30.858 1.00 88.56 179 ASN A N 1
ATOM 1368 C CA . ASN A 1 179 ? -17.015 -12.346 31.364 1.00 88.56 179 ASN A CA 1
ATOM 1369 C C . ASN A 1 179 ? -16.068 -11.777 30.299 1.00 88.56 179 ASN A C 1
ATOM 1371 O O . ASN A 1 179 ? -16.269 -11.981 29.101 1.00 88.56 179 ASN A O 1
ATOM 1375 N N . MET A 1 180 ? -15.010 -11.099 30.743 1.00 90.75 180 MET A N 1
ATOM 1376 C CA . MET A 1 180 ? -13.958 -10.557 29.883 1.00 90.75 180 MET A CA 1
ATOM 1377 C C . MET A 1 180 ? -12.587 -10.843 30.496 1.00 90.75 180 MET A C 1
ATOM 1379 O O . MET A 1 180 ? -12.322 -10.490 31.644 1.00 90.75 180 MET A O 1
ATOM 1383 N N . GLN A 1 181 ? -11.693 -11.424 29.701 1.00 88.56 181 GLN A N 1
ATOM 1384 C CA . GLN A 1 181 ? -10.286 -11.619 30.035 1.00 88.56 181 GLN A CA 1
ATOM 1385 C C . GLN A 1 181 ? -9.426 -10.914 28.993 1.00 88.56 181 GLN A C 1
ATOM 1387 O O . GLN A 1 181 ? -9.589 -11.148 27.803 1.00 88.56 181 GLN A O 1
ATOM 1392 N N . SER A 1 182 ? -8.508 -10.049 29.415 1.00 87.06 182 SER A N 1
ATOM 1393 C CA . SER A 1 182 ? -7.746 -9.193 28.498 1.00 87.06 182 SER A CA 1
ATOM 1394 C C . SER A 1 182 ? -6.284 -9.068 28.903 1.00 87.06 182 SER A C 1
ATOM 1396 O O . SER A 1 182 ? -5.993 -8.877 30.086 1.00 87.06 182 SER A O 1
ATOM 1398 N N . LEU A 1 183 ? -5.393 -9.065 27.914 1.00 83.06 183 LEU A N 1
ATOM 1399 C CA . LEU A 1 183 ? -3.971 -8.790 28.068 1.00 83.06 183 LEU A CA 1
ATOM 1400 C C . LEU A 1 183 ? -3.507 -7.783 26.991 1.00 83.06 183 LEU A C 1
ATOM 1402 O O . LEU A 1 183 ? -3.602 -8.096 25.805 1.00 83.06 183 LEU A O 1
ATOM 1406 N N . PRO A 1 184 ? -2.993 -6.591 27.358 1.00 85.69 184 PRO A N 1
ATOM 1407 C CA . PRO A 1 184 ? -2.970 -6.033 28.710 1.00 85.69 184 PRO A CA 1
ATOM 1408 C C . PRO A 1 184 ? -4.391 -5.782 29.255 1.00 85.69 184 PRO A C 1
ATOM 1410 O O . PRO A 1 184 ? -5.351 -5.779 28.475 1.00 85.69 184 PRO A O 1
ATOM 1413 N N . PRO A 1 185 ? -4.540 -5.552 30.575 1.00 85.94 185 PRO A N 1
ATOM 1414 C CA . PRO A 1 185 ? -5.841 -5.333 31.200 1.00 85.94 185 PRO A CA 1
ATOM 1415 C C . PRO A 1 185 ? -6.640 -4.199 30.542 1.00 85.94 185 PRO A C 1
ATOM 1417 O O . PRO A 1 185 ? -6.199 -3.049 30.486 1.00 85.94 185 PRO A O 1
ATOM 1420 N N . ALA A 1 186 ? -7.831 -4.536 30.062 1.00 88.69 186 ALA A N 1
ATOM 1421 C CA . ALA A 1 186 ? -8.842 -3.631 29.547 1.00 88.69 186 ALA A CA 1
ATOM 1422 C C . ALA A 1 186 ? -9.885 -3.362 30.632 1.00 88.69 186 ALA A C 1
ATOM 1424 O O . ALA A 1 186 ? -10.094 -4.166 31.541 1.00 88.69 186 ALA A O 1
ATOM 1425 N N . LYS A 1 187 ? -10.598 -2.247 30.509 1.00 91.75 187 LYS A N 1
ATOM 1426 C CA . LYS A 1 187 ? -11.787 -1.987 31.319 1.00 91.75 187 LYS A CA 1
ATOM 1427 C C . LYS A 1 187 ? -13.033 -2.359 30.526 1.00 91.75 187 LYS A C 1
ATOM 1429 O O . LYS A 1 187 ? -13.140 -2.012 29.354 1.00 91.75 187 LYS A O 1
ATOM 1434 N N . TRP A 1 188 ? -13.978 -3.034 31.170 1.00 92.06 188 TRP A N 1
ATOM 1435 C CA . TRP A 1 188 ? -15.288 -3.341 30.598 1.00 92.06 188 TRP A CA 1
ATOM 1436 C C . TRP A 1 188 ? -16.321 -2.306 31.053 1.00 92.06 188 TRP A C 1
ATOM 1438 O O . TRP A 1 188 ? -16.353 -1.931 32.224 1.00 92.06 188 TRP A O 1
ATOM 1448 N N . ASN A 1 189 ? -17.152 -1.829 30.130 1.00 90.50 189 ASN A N 1
ATOM 1449 C CA . ASN A 1 189 ? -18.338 -1.029 30.407 1.00 90.50 189 ASN A CA 1
ATOM 1450 C C . ASN A 1 189 ? -19.570 -1.849 30.012 1.00 90.50 189 ASN A C 1
ATOM 1452 O O . ASN A 1 189 ? -19.834 -2.013 28.820 1.00 90.50 189 ASN A O 1
ATOM 1456 N N . ALA A 1 190 ? -20.302 -2.347 31.010 1.00 87.06 190 ALA A N 1
ATOM 1457 C CA . ALA A 1 190 ? -21.486 -3.175 30.803 1.00 87.06 190 ALA A CA 1
ATOM 1458 C C . ALA A 1 190 ? -22.675 -2.377 30.242 1.00 87.06 190 ALA A C 1
ATOM 1460 O O . ALA A 1 190 ? -23.359 -2.873 29.354 1.00 87.06 190 ALA A O 1
ATOM 1461 N N . ASP A 1 191 ? -22.869 -1.125 30.670 1.00 87.00 191 ASP A N 1
ATOM 1462 C CA . ASP A 1 191 ? -23.985 -0.279 30.213 1.00 87.00 191 ASP A CA 1
ATOM 1463 C C . ASP A 1 191 ? -23.913 0.002 28.707 1.00 87.00 191 ASP A C 1
ATOM 1465 O O . ASP A 1 191 ? -24.929 0.140 28.029 1.00 87.00 191 ASP A O 1
ATOM 1469 N N . GLN A 1 192 ? -22.691 0.107 28.177 1.00 84.44 192 GLN A N 1
ATOM 1470 C CA . GLN A 1 192 ? -22.437 0.389 26.764 1.00 84.44 192 GLN A CA 1
ATOM 1471 C C . GLN A 1 192 ? -21.966 -0.825 25.962 1.00 84.44 192 GLN A C 1
ATOM 1473 O O . GLN A 1 192 ? -21.733 -0.672 24.762 1.00 84.44 192 GLN A O 1
ATOM 1478 N N . MET A 1 193 ? -21.784 -1.981 26.608 1.00 85.31 193 MET A N 1
ATOM 1479 C CA . MET A 1 193 ? -21.235 -3.206 26.016 1.00 85.31 193 MET A CA 1
ATOM 1480 C C . MET A 1 193 ? -19.898 -2.973 25.283 1.00 85.31 193 MET A C 1
ATOM 1482 O O . MET A 1 193 ? -19.726 -3.320 24.112 1.00 85.31 193 MET A O 1
ATOM 1486 N N . LYS A 1 194 ? -18.941 -2.319 25.957 1.00 89.44 194 LYS A N 1
ATOM 1487 C CA . LYS A 1 194 ? -17.647 -1.916 25.369 1.00 89.44 194 LYS A CA 1
ATOM 1488 C C . LYS A 1 194 ? -16.462 -2.256 26.259 1.00 89.44 194 LYS A C 1
ATOM 1490 O O . LYS A 1 194 ? -16.430 -1.875 27.428 1.00 89.44 194 LYS A O 1
ATOM 1495 N N . ALA A 1 195 ? -15.427 -2.841 25.667 1.00 87.69 195 ALA A N 1
ATOM 1496 C CA . ALA A 1 195 ? -14.095 -2.899 26.257 1.00 87.69 195 ALA A CA 1
ATOM 1497 C C . ALA A 1 195 ? -13.283 -1.661 25.862 1.00 87.69 195 ALA A C 1
ATOM 1499 O O . ALA A 1 195 ? -13.386 -1.187 24.729 1.00 87.69 195 ALA A O 1
ATOM 1500 N N . TYR A 1 196 ? -12.469 -1.132 26.774 1.00 88.62 196 TYR A N 1
ATOM 1501 C CA . TYR A 1 196 ? -11.600 0.002 26.485 1.00 88.62 196 TYR A CA 1
ATOM 1502 C C . TYR A 1 196 ? -10.221 -0.094 27.138 1.00 88.62 196 TYR A C 1
ATOM 1504 O O . TYR A 1 196 ? -10.080 -0.425 28.317 1.00 88.62 196 TYR A O 1
ATOM 1512 N N . TRP A 1 197 ? -9.202 0.286 26.368 1.00 86.25 197 TRP A N 1
ATOM 1513 C CA . TRP A 1 197 ? -7.831 0.479 26.828 1.00 86.25 197 TRP A CA 1
ATOM 1514 C C . TRP A 1 197 ? -7.476 1.948 26.784 1.00 86.25 197 TRP A C 1
ATOM 1516 O O . TRP A 1 197 ? -7.820 2.654 25.836 1.00 86.25 197 TRP A O 1
ATOM 1526 N N . LYS A 1 198 ? -6.742 2.390 27.802 1.00 85.31 198 LYS A N 1
ATOM 1527 C CA . LYS A 1 198 ? -6.137 3.716 27.839 1.00 85.31 198 LYS A CA 1
ATOM 1528 C C . LYS A 1 198 ? -4.631 3.559 27.780 1.00 85.31 198 LYS A C 1
ATOM 1530 O O . LYS A 1 198 ? -4.047 2.933 28.657 1.00 85.31 198 LYS A O 1
ATOM 1535 N N . ILE A 1 199 ? -4.031 4.149 26.760 1.00 84.38 199 ILE A N 1
ATOM 1536 C CA . ILE A 1 199 ? -2.590 4.171 26.560 1.00 84.38 199 ILE A CA 1
ATOM 1537 C C . ILE A 1 199 ? -2.153 5.621 26.743 1.00 84.38 199 ILE A C 1
ATOM 1539 O O . ILE A 1 199 ? -2.577 6.515 26.007 1.00 84.38 199 ILE A O 1
ATOM 1543 N N . SER A 1 200 ? -1.357 5.866 27.782 1.00 82.94 200 SER A N 1
ATOM 1544 C CA . SER A 1 200 ? -0.934 7.213 28.178 1.00 82.94 200 SER A CA 1
ATOM 1545 C C . SER A 1 200 ? -0.076 7.875 27.102 1.00 82.94 200 SER A C 1
ATOM 1547 O O . SER A 1 200 ? -0.310 9.037 26.766 1.00 82.94 200 SER A O 1
ATOM 1549 N N . SER A 1 201 ? 0.875 7.130 26.536 1.00 84.31 201 SER A N 1
ATOM 1550 C CA . SER A 1 201 ? 1.769 7.601 25.482 1.00 84.31 201 SER A CA 1
ATOM 1551 C C . SER A 1 201 ? 2.245 6.470 24.563 1.00 84.31 201 SER A C 1
ATOM 1553 O O . SER A 1 201 ? 2.570 5.371 25.010 1.00 84.31 201 SER A O 1
ATOM 1555 N N . ILE A 1 202 ? 2.321 6.757 23.262 1.00 85.56 202 ILE A N 1
ATOM 1556 C CA . ILE A 1 202 ? 2.893 5.876 22.236 1.00 85.56 202 ILE A CA 1
ATOM 1557 C C . ILE A 1 202 ? 3.977 6.646 21.479 1.00 85.56 202 ILE A C 1
ATOM 1559 O O . ILE A 1 202 ? 3.737 7.747 20.981 1.00 85.56 202 ILE A O 1
ATOM 1563 N N . SER A 1 203 ? 5.174 6.065 21.395 1.00 84.94 203 SER A N 1
ATOM 1564 C CA . SER A 1 203 ? 6.315 6.616 20.660 1.00 84.94 203 SER A CA 1
ATOM 1565 C C . SER A 1 203 ? 7.314 5.519 20.274 1.00 84.94 203 SER A C 1
ATOM 1567 O O . SER A 1 203 ? 7.224 4.398 20.771 1.00 84.94 203 SER A O 1
ATOM 1569 N N . GLU A 1 204 ? 8.326 5.863 19.473 1.00 80.44 204 GLU A N 1
ATOM 1570 C CA . GLU A 1 204 ? 9.482 4.988 19.194 1.00 80.44 204 GLU A CA 1
ATOM 1571 C C . GLU A 1 204 ? 10.215 4.517 20.460 1.00 80.44 204 GLU A C 1
ATOM 1573 O O . GLU A 1 204 ? 10.821 3.452 20.456 1.00 80.44 204 GLU A O 1
ATOM 1578 N N . LYS A 1 205 ? 10.166 5.305 21.543 1.00 77.69 205 LYS A N 1
ATOM 1579 C CA . LYS A 1 205 ? 10.862 5.020 22.809 1.00 77.69 205 LYS A CA 1
ATOM 1580 C C . LYS A 1 205 ? 10.005 4.252 23.819 1.00 77.69 205 LYS A C 1
ATOM 1582 O O . LYS A 1 205 ? 10.456 4.025 24.937 1.00 77.69 205 LYS A O 1
ATOM 1587 N N . SER A 1 206 ? 8.762 3.911 23.474 1.00 76.62 206 SER A N 1
ATOM 1588 C CA . SER A 1 206 ? 7.911 3.085 24.339 1.00 76.62 206 SER A CA 1
ATOM 1589 C C . SER A 1 206 ? 8.539 1.693 24.523 1.00 76.62 206 SER A C 1
ATOM 1591 O O . SER A 1 206 ? 9.257 1.240 23.638 1.00 76.62 206 SER A O 1
ATOM 1593 N N . GLU A 1 207 ? 8.251 1.003 25.635 1.00 64.31 207 GLU A N 1
ATOM 1594 C CA . GLU A 1 207 ? 8.918 -0.260 26.042 1.00 64.31 207 GLU A CA 1
ATOM 1595 C C . GLU A 1 207 ? 8.969 -1.349 24.952 1.00 64.31 207 GLU A C 1
ATOM 1597 O O . GLU A 1 207 ? 9.914 -2.129 24.909 1.00 64.31 207 GLU A O 1
ATOM 1602 N N . ASN A 1 208 ? 8.016 -1.345 24.016 1.00 63.38 208 ASN A N 1
ATOM 1603 C CA . ASN A 1 208 ? 7.932 -2.285 22.893 1.00 63.38 208 ASN A CA 1
ATOM 1604 C C . ASN A 1 208 ? 8.205 -1.632 21.518 1.00 63.38 208 ASN A C 1
ATOM 1606 O O . ASN A 1 208 ? 7.695 -2.086 20.497 1.00 63.38 208 ASN A O 1
ATOM 1610 N N . GLY A 1 209 ? 8.908 -0.496 21.468 1.00 61.38 209 GLY A N 1
ATOM 1611 C CA . GLY A 1 209 ? 9.173 0.241 20.223 1.00 61.38 209 GLY A CA 1
ATOM 1612 C C . GLY A 1 209 ? 7.927 0.863 19.573 1.00 61.38 209 GLY A C 1
ATOM 1613 O O . GLY A 1 209 ? 7.919 1.142 18.376 1.00 61.38 209 GLY A O 1
ATOM 1614 N N . GLY A 1 210 ? 6.853 1.056 20.348 1.00 62.66 210 GLY A N 1
ATOM 1615 C CA . GLY A 1 210 ? 5.572 1.568 19.851 1.00 62.66 210 GLY A CA 1
ATOM 1616 C C . GLY A 1 210 ? 4.669 0.504 19.215 1.00 62.66 210 GLY A C 1
ATOM 1617 O O . GLY A 1 210 ? 3.713 0.862 18.523 1.00 62.66 210 GLY A O 1
ATOM 1618 N N . GLU A 1 211 ? 4.950 -0.780 19.453 1.00 66.19 211 GLU A N 1
ATOM 1619 C CA . GLU A 1 211 ? 4.114 -1.914 19.053 1.00 66.19 211 GL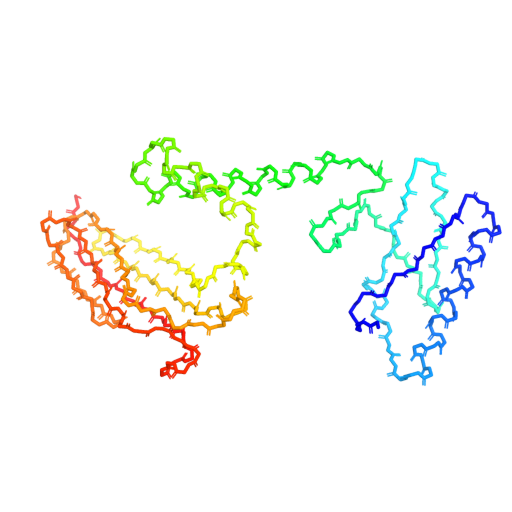U A CA 1
ATOM 1620 C C . GLU A 1 211 ? 3.434 -2.569 20.266 1.00 66.19 211 GLU A C 1
ATOM 1622 O O . GLU A 1 211 ? 4.003 -2.663 21.353 1.00 66.19 211 GLU A O 1
ATOM 1627 N N . LEU A 1 212 ? 2.201 -3.041 20.100 1.00 70.75 212 LEU A N 1
ATOM 1628 C CA . LEU A 1 212 ? 1.530 -3.875 21.099 1.00 70.75 212 LEU A CA 1
ATOM 1629 C C . LEU A 1 212 ? 0.660 -4.899 20.390 1.00 70.75 212 LEU A C 1
ATOM 1631 O O . LEU A 1 212 ? -0.106 -4.543 19.497 1.00 70.75 212 LEU A O 1
ATOM 1635 N N . ASN A 1 213 ? 0.740 -6.141 20.861 1.00 68.69 213 ASN A N 1
ATOM 1636 C CA . ASN A 1 213 ? -0.232 -7.177 20.550 1.00 68.69 213 ASN A CA 1
ATOM 1637 C C . ASN A 1 213 ? -1.154 -7.321 21.760 1.00 68.69 213 ASN A C 1
ATOM 1639 O O . ASN A 1 213 ? -0.708 -7.785 22.812 1.00 68.69 213 ASN A O 1
ATOM 1643 N N . SER A 1 214 ? -2.406 -6.888 21.633 1.00 70.31 214 SER A N 1
ATOM 1644 C CA . SER A 1 214 ? -3.402 -7.042 22.695 1.00 70.31 214 SER A CA 1
ATOM 1645 C C . SER A 1 214 ? -4.401 -8.136 22.347 1.00 70.31 214 SER A C 1
ATOM 1647 O O . SER A 1 214 ? -4.853 -8.242 21.208 1.00 70.31 214 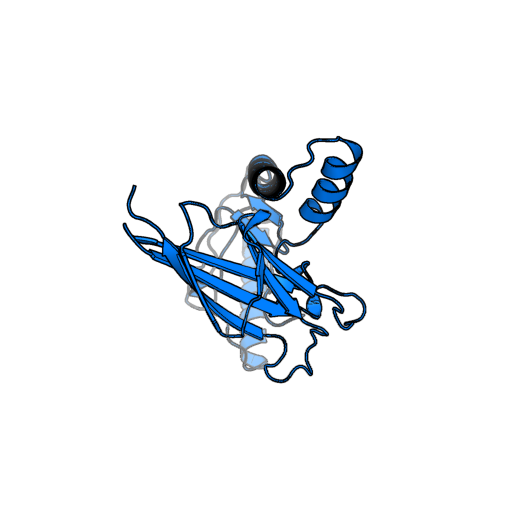SER A O 1
ATOM 1649 N N . TYR A 1 215 ? -4.734 -8.951 23.340 1.00 68.81 215 TYR A N 1
ATOM 1650 C CA . TYR A 1 215 ? -5.647 -10.080 23.229 1.00 68.81 215 TYR A CA 1
ATOM 1651 C C . TYR A 1 215 ? -6.779 -9.912 24.233 1.00 68.81 215 TYR A C 1
ATOM 1653 O O . TYR A 1 215 ? -6.534 -9.604 25.399 1.00 68.81 215 TYR A O 1
ATOM 1661 N N . VAL A 1 216 ? -8.012 -10.148 23.796 1.00 76.81 216 VAL A N 1
ATOM 1662 C CA . VAL A 1 216 ? -9.184 -10.230 24.665 1.00 76.81 216 VAL A CA 1
ATOM 1663 C C . VAL A 1 216 ? -10.008 -11.436 24.312 1.00 76.81 216 VAL A C 1
ATOM 1665 O O . VAL A 1 216 ? -10.328 -11.666 23.153 1.00 76.81 216 VAL A O 1
ATOM 1668 N N . LEU A 1 217 ? -10.397 -12.161 25.342 1.00 70.19 217 LEU A N 1
ATOM 1669 C CA . LEU A 1 217 ? -11.378 -13.215 25.286 1.00 70.19 217 LEU A CA 1
ATOM 1670 C C . LEU A 1 217 ? -12.635 -12.732 26.010 1.00 70.19 217 LEU A C 1
ATOM 1672 O O . LEU A 1 217 ? -12.598 -12.401 27.195 1.00 70.19 217 LEU A O 1
ATOM 1676 N N . PHE A 1 218 ? -13.751 -12.704 25.296 1.00 76.81 218 PHE A N 1
ATOM 1677 C CA . PHE A 1 218 ? -15.077 -12.464 25.848 1.00 76.81 218 PHE A CA 1
ATOM 1678 C C . PHE A 1 218 ? -15.809 -13.797 25.963 1.00 76.81 218 PHE A C 1
ATOM 1680 O O . PHE A 1 218 ? -15.848 -14.567 25.003 1.00 76.81 218 PHE A O 1
ATOM 1687 N N . SER A 1 219 ? -16.400 -14.073 27.122 1.00 78.69 219 SER A N 1
ATOM 1688 C CA . SER A 1 219 ? -17.370 -15.159 27.277 1.00 78.69 219 SER A CA 1
ATOM 1689 C C . SER A 1 219 ? -18.768 -14.587 27.085 1.00 78.69 219 SER A C 1
ATOM 1691 O O . SER A 1 219 ? -19.108 -13.566 27.686 1.00 78.69 219 SER A O 1
ATOM 1693 N N . CYS A 1 220 ? -19.564 -15.237 26.246 1.00 73.31 220 CYS A N 1
ATOM 1694 C CA . CYS A 1 220 ? -20.901 -14.803 25.864 1.00 73.31 220 CYS A CA 1
ATOM 1695 C C . CYS A 1 220 ? -21.913 -15.880 26.256 1.00 73.31 220 CYS A C 1
ATOM 1697 O O . CYS A 1 220 ? -21.607 -17.071 26.212 1.00 73.31 220 CYS A O 1
ATOM 1699 N N . THR A 1 221 ? -23.122 -15.475 26.636 1.00 64.19 221 THR A N 1
ATOM 1700 C CA . THR A 1 221 ? -24.241 -16.415 26.762 1.00 64.19 221 THR A CA 1
ATOM 1701 C C . THR A 1 221 ? -24.554 -17.043 25.404 1.00 64.19 221 THR A C 1
ATOM 1703 O O . THR A 1 221 ? -24.706 -16.308 24.425 1.00 64.19 221 THR A O 1
ATOM 1706 N N . GLU A 1 222 ? -24.681 -18.372 25.341 1.00 55.91 222 GLU A N 1
ATOM 1707 C CA . GLU A 1 222 ? -25.270 -19.036 24.172 1.00 55.91 222 GLU A CA 1
ATOM 1708 C C . GLU A 1 222 ? -26.671 -18.450 23.930 1.00 55.91 222 GLU A C 1
ATOM 1710 O O . GLU A 1 222 ? -27.436 -18.241 24.876 1.00 55.91 222 GLU A O 1
ATOM 1715 N N . LYS A 1 223 ? -26.966 -18.108 22.674 1.00 51.88 223 LYS A N 1
ATOM 1716 C CA . LYS A 1 223 ? -28.315 -17.715 22.252 1.00 51.88 223 LYS A CA 1
ATOM 1717 C C . LYS A 1 223 ? -29.176 -18.938 21.999 1.00 51.88 223 LYS A C 1
ATOM 1719 O O . LYS A 1 223 ? -28.648 -19.878 21.367 1.00 51.88 223 LYS A O 1
#

Foldseek 3Di:
DPPPDDDQDDDDLDPVGVVVSQVVLQVVLVVCVVVVHDDPQQPAEAEQADDRGPPDWHDNVPDIHHYDQWDADPLDIQGNHRDCPVVVVVLVVQLVVQLVVCVVPDPDPDPVPSVVSSVVCSPAPHQQQDQKDWDWDWDDDQFKIKIKIKIAGHQSNDPGRDKDAFDKDKDADDAAFPDKDKVVDWDADPVRRITMDTDGIAACPPPVRRIDIMMMMTTHDRD

Mean predicted aligned error: 15.11 Å